Protein AF-A0A2X3UL11-F1 (afdb_monomer_lite)

Foldseek 3Di:
DDPLPLPDAQDPVLLVLVVQLVVLVVVLVVVCVVPLQDLCSLVSVVSNVVSVVVSVLSVQSRPSPVVSNVVVVVVVVVVVVVVVVVLVCVLVVLCVCLVVLVVPDDPDPVSCVSVVVSVLLVVQQVVLVVCLVVDDPVVNCCSNPVSVVVNVVVSVSVSSVVSSVVVCVPVDDDPPFPDEAEAQDDPLVVPDPDPVSSVVSVVVVVVPDPDPDGHYDYHYDPPHDPDD

Radius of gyration: 26.17 Å; chains: 1; bounding box: 49×60×78 Å

Structure (mmCIF, N/CA/C/O backbone):
data_AF-A0A2X3UL11-F1
#
_entry.id   AF-A0A2X3UL11-F1
#
loop_
_atom_site.group_PDB
_atom_site.id
_atom_site.type_symbol
_atom_site.label_atom_id
_atom_site.label_alt_id
_atom_site.label_comp_id
_atom_site.label_asym_id
_atom_site.label_entity_id
_atom_site.label_seq_id
_atom_site.pdbx_PDB_ins_code
_atom_site.Cartn_x
_atom_site.Cartn_y
_atom_site.Cartn_z
_atom_site.occupancy
_atom_site.B_iso_or_equiv
_atom_site.auth_seq_id
_atom_site.auth_comp_id
_atom_site.auth_asym_id
_atom_site.auth_atom_id
_atom_site.pdbx_PDB_model_num
ATOM 1 N N . MET A 1 1 ? 19.497 24.256 -38.049 1.00 40.72 1 MET A N 1
ATOM 2 C CA . MET A 1 1 ? 18.697 24.160 -36.812 1.00 40.72 1 MET A CA 1
ATOM 3 C C . MET A 1 1 ? 18.979 22.780 -36.266 1.00 40.72 1 MET A C 1
ATOM 5 O O . MET A 1 1 ? 18.695 21.825 -36.968 1.00 40.72 1 MET A O 1
ATOM 9 N N . ASN A 1 2 ? 19.694 22.678 -35.143 1.00 42.72 2 ASN A N 1
ATOM 10 C CA . ASN A 1 2 ? 20.021 21.377 -34.565 1.00 42.72 2 ASN A CA 1
ATOM 11 C C . ASN A 1 2 ? 18.713 20.731 -34.120 1.00 42.72 2 ASN A C 1
ATOM 13 O O . ASN A 1 2 ? 18.094 21.223 -33.176 1.00 42.72 2 ASN A O 1
ATOM 17 N N . ASP A 1 3 ? 18.304 19.665 -34.802 1.00 50.47 3 ASP A N 1
ATOM 18 C CA . ASP A 1 3 ? 17.314 18.737 -34.279 1.00 50.47 3 ASP A CA 1
ATOM 19 C C . ASP A 1 3 ? 17.890 18.195 -32.973 1.00 50.47 3 ASP A C 1
ATOM 21 O O . ASP A 1 3 ? 18.783 17.346 -32.969 1.00 50.47 3 ASP A O 1
ATOM 25 N N . ALA A 1 4 ? 17.471 18.779 -31.849 1.00 61.44 4 ALA A N 1
ATOM 26 C CA . ALA A 1 4 ? 17.814 18.259 -30.540 1.00 61.44 4 ALA A CA 1
ATOM 27 C C . ALA A 1 4 ? 17.275 16.829 -30.507 1.00 61.44 4 ALA A C 1
ATOM 29 O O . ALA A 1 4 ? 16.061 16.629 -30.488 1.00 61.44 4 ALA A O 1
ATOM 30 N N . ALA A 1 5 ? 18.183 15.855 -30.601 1.00 62.88 5 ALA A N 1
ATOM 31 C CA . ALA A 1 5 ? 17.841 14.446 -30.636 1.00 62.88 5 ALA A CA 1
ATOM 32 C C . ALA A 1 5 ? 16.935 14.144 -29.441 1.00 62.88 5 ALA A C 1
ATOM 34 O O . ALA A 1 5 ? 17.344 14.262 -28.284 1.00 62.88 5 ALA A O 1
ATOM 35 N N . VAL A 1 6 ? 15.678 13.828 -29.744 1.00 64.19 6 VAL A N 1
ATOM 36 C CA . VAL A 1 6 ? 14.670 13.515 -28.741 1.00 64.19 6 VAL A CA 1
ATOM 37 C C . VAL A 1 6 ? 15.123 12.242 -28.038 1.00 64.19 6 VAL A C 1
ATOM 39 O O . VAL A 1 6 ? 15.191 11.182 -28.656 1.00 64.19 6 VAL A O 1
ATOM 42 N N . TRP A 1 7 ? 15.476 12.358 -26.757 1.00 68.94 7 TRP A N 1
ATOM 43 C CA . TRP A 1 7 ? 16.082 11.262 -25.992 1.00 68.94 7 TRP A CA 1
ATOM 44 C C . TRP A 1 7 ? 15.108 10.091 -25.826 1.00 68.94 7 TRP A C 1
ATOM 46 O O . TRP A 1 7 ? 15.496 8.929 -25.911 1.00 68.94 7 TRP A O 1
ATOM 56 N N . VAL A 1 8 ? 13.824 10.409 -25.631 1.00 77.12 8 VAL A N 1
ATOM 57 C CA . VAL A 1 8 ? 12.728 9.440 -25.575 1.00 77.12 8 VAL A CA 1
ATOM 58 C C . VAL A 1 8 ? 11.525 10.020 -26.324 1.00 77.12 8 VAL A C 1
ATOM 60 O O . VAL A 1 8 ? 10.858 10.919 -25.806 1.00 77.12 8 VAL A O 1
ATOM 63 N N . PRO A 1 9 ? 11.222 9.549 -27.547 1.00 79.69 9 PRO A N 1
ATOM 64 C CA . PRO A 1 9 ? 10.052 10.014 -28.276 1.00 79.69 9 PRO A CA 1
ATOM 65 C C . PRO A 1 9 ? 8.792 9.415 -27.647 1.00 79.69 9 PRO A C 1
ATOM 67 O O . PRO A 1 9 ? 8.509 8.229 -27.801 1.00 79.69 9 PRO A O 1
ATOM 70 N N . VAL A 1 10 ? 8.029 10.240 -26.928 1.00 82.88 10 VAL A N 1
ATOM 71 C CA . VAL A 1 10 ? 6.738 9.850 -26.345 1.00 82.88 10 VAL A CA 1
ATOM 72 C C . VAL A 1 10 ? 5.614 10.252 -27.305 1.00 82.88 10 VAL A C 1
ATOM 74 O O . VAL A 1 10 ? 5.413 11.447 -27.536 1.00 82.88 10 VAL A O 1
ATOM 77 N N . PRO A 1 11 ? 4.848 9.299 -27.869 1.00 87.44 11 PRO A N 1
ATOM 78 C CA . PRO A 1 11 ? 3.733 9.633 -28.747 1.00 87.44 11 PRO A CA 1
ATOM 79 C C . PRO A 1 11 ? 2.643 10.422 -28.014 1.00 87.44 11 PRO A C 1
ATOM 81 O O . PRO A 1 11 ? 2.285 10.098 -26.880 1.00 87.44 11 PRO A O 1
ATOM 84 N N . ALA A 1 12 ? 2.031 11.394 -28.699 1.00 84.06 12 ALA A N 1
ATOM 85 C CA . ALA A 1 12 ? 0.964 12.234 -28.142 1.00 84.06 12 ALA A CA 1
ATOM 86 C C . ALA A 1 12 ? -0.220 11.420 -27.567 1.00 84.06 12 ALA A C 1
ATOM 88 O O . ALA A 1 12 ? -0.880 11.845 -26.620 1.00 84.06 12 ALA A O 1
ATOM 89 N N . MET A 1 13 ? -0.454 10.215 -28.100 1.00 87.75 13 MET A N 1
ATOM 90 C CA . MET A 1 13 ? -1.493 9.292 -27.635 1.00 87.75 13 MET A CA 1
ATOM 91 C C . MET A 1 13 ? -1.323 8.880 -26.163 1.00 87.75 13 MET A C 1
ATOM 93 O O . MET A 1 13 ? -2.317 8.670 -25.473 1.00 87.75 13 MET A O 1
ATOM 97 N N . PHE A 1 14 ? -0.091 8.813 -25.648 1.00 87.56 14 PHE A N 1
ATOM 98 C CA . PHE A 1 14 ? 0.165 8.395 -24.267 1.00 87.56 14 PHE A CA 1
ATOM 99 C C . PHE A 1 14 ? -0.322 9.416 -23.237 1.00 87.56 14 PHE A C 1
ATOM 101 O O . PHE A 1 14 ? -0.716 9.025 -22.142 1.00 87.56 14 PHE A O 1
ATOM 108 N N . TYR A 1 15 ? -0.375 10.708 -23.577 1.00 89.81 15 TYR A N 1
ATOM 109 C CA . TYR A 1 15 ? -0.839 11.744 -22.649 1.00 89.81 15 TYR A CA 1
ATOM 110 C C . TYR A 1 15 ? -2.336 11.628 -22.325 1.00 89.81 15 TYR A C 1
ATOM 112 O O . TYR A 1 15 ? -2.756 12.047 -21.249 1.00 89.81 15 TYR A O 1
ATOM 120 N N . TRP A 1 16 ? -3.137 10.971 -23.171 1.00 92.19 16 TRP A N 1
ATOM 121 C CA . TRP A 1 16 ? -4.525 10.625 -22.832 1.00 92.19 16 TRP A CA 1
ATOM 122 C C . TRP A 1 16 ? -4.622 9.684 -21.624 1.00 92.19 16 TRP A C 1
ATOM 124 O O . TRP A 1 16 ? -5.652 9.645 -20.950 1.00 92.19 16 TRP A O 1
ATOM 134 N N . GLY A 1 17 ? -3.531 8.993 -21.280 1.00 92.94 17 GLY A N 1
ATOM 135 C CA . GLY A 1 17 ? -3.418 8.184 -20.071 1.00 92.94 17 GLY A CA 1
ATOM 136 C C . GLY A 1 17 ? -3.640 8.966 -18.771 1.00 92.94 17 GLY A C 1
ATOM 137 O O . GLY A 1 17 ? -3.995 8.350 -17.771 1.00 92.94 17 GLY A O 1
ATOM 138 N N . TRP A 1 18 ? -3.548 10.305 -18.773 1.00 94.88 18 TRP A N 1
ATOM 139 C CA . TRP A 1 18 ? -3.882 11.154 -17.617 1.00 94.88 18 TRP A CA 1
ATOM 140 C C . TRP A 1 18 ? -5.337 11.010 -17.150 1.00 94.88 18 TRP A C 1
ATOM 142 O O . TRP A 1 18 ? -5.634 11.280 -15.986 1.00 94.88 18 TRP A O 1
ATOM 152 N N . LEU A 1 19 ? -6.238 10.519 -18.005 1.00 95.50 19 LEU A N 1
ATOM 153 C CA . LEU A 1 19 ? -7.608 10.196 -17.608 1.00 95.50 19 LEU A CA 1
ATOM 154 C C . LEU A 1 19 ? -7.657 9.114 -16.518 1.00 95.50 19 LEU A C 1
ATOM 156 O O . LEU A 1 19 ? -8.516 9.174 -15.642 1.00 95.50 19 LEU A O 1
ATOM 160 N N . VAL A 1 20 ? -6.718 8.165 -16.516 1.00 95.50 20 VAL A N 1
ATOM 161 C CA . VAL A 1 20 ? -6.674 7.059 -15.546 1.00 95.50 20 VAL A CA 1
ATOM 162 C C . VAL A 1 20 ? -6.473 7.558 -14.104 1.00 95.50 20 VAL A C 1
ATOM 164 O O . VAL A 1 20 ? -7.347 7.290 -13.271 1.00 95.50 20 VAL A O 1
ATOM 167 N N . PRO A 1 21 ? -5.405 8.315 -13.766 1.00 96.88 21 PRO A N 1
ATOM 168 C CA . PRO A 1 21 ? -5.257 8.864 -12.422 1.00 96.88 21 PRO A CA 1
ATOM 169 C C . PRO A 1 21 ? -6.363 9.861 -12.070 1.00 96.88 21 PRO A C 1
ATOM 171 O O . PRO A 1 21 ? -6.771 9.914 -10.914 1.00 96.88 21 PRO A O 1
ATOM 174 N N . LEU A 1 22 ? -6.918 10.611 -13.028 1.00 96.19 22 LEU A N 1
ATOM 175 C CA . LEU A 1 22 ? -8.056 11.495 -12.748 1.00 96.19 22 LEU A CA 1
ATOM 176 C C . LEU A 1 22 ? -9.293 10.707 -12.284 1.00 96.19 22 LEU A C 1
ATOM 178 O O . LEU A 1 22 ? -9.920 11.063 -11.282 1.00 96.19 22 LEU A O 1
ATOM 182 N N . ILE A 1 23 ? -9.621 9.599 -12.950 1.00 96.50 23 ILE A N 1
ATOM 183 C CA . ILE A 1 23 ? -10.741 8.729 -12.563 1.00 96.50 23 ILE A CA 1
ATOM 184 C C . ILE A 1 23 ? -10.490 8.111 -11.183 1.00 96.50 23 ILE A C 1
ATOM 186 O O . ILE A 1 23 ? -11.338 8.200 -10.296 1.00 96.50 23 ILE A O 1
ATOM 190 N N . PHE A 1 24 ? -9.318 7.520 -10.948 1.00 96.62 24 PHE A N 1
ATOM 191 C CA . PHE A 1 24 ? -9.032 6.914 -9.646 1.00 96.62 24 PHE A CA 1
ATOM 192 C C . PHE A 1 24 ? -8.958 7.943 -8.516 1.00 96.62 24 PHE A C 1
ATOM 194 O O . PHE A 1 24 ? -9.475 7.684 -7.428 1.00 96.62 24 PHE A O 1
ATOM 201 N N . GLY A 1 25 ? -8.395 9.124 -8.774 1.00 95.75 25 GLY A N 1
ATOM 202 C CA . GLY A 1 25 ? -8.306 10.218 -7.810 1.00 95.75 25 GLY A CA 1
ATOM 203 C C . GLY A 1 25 ? -9.677 10.763 -7.414 1.00 95.75 25 GLY A C 1
ATOM 204 O O . GLY A 1 25 ? -9.935 10.976 -6.229 1.00 95.75 25 GLY A O 1
ATOM 205 N N . THR A 1 26 ? -10.595 10.916 -8.373 1.00 95.94 26 THR A N 1
ATOM 206 C CA . THR A 1 26 ? -11.973 11.359 -8.092 1.00 95.94 26 THR A CA 1
ATOM 207 C C . THR A 1 26 ? -12.753 10.329 -7.275 1.00 95.94 26 THR A C 1
ATOM 209 O O . THR A 1 26 ? -13.384 10.694 -6.278 1.00 95.94 26 THR A O 1
ATOM 212 N N . ILE A 1 27 ? -12.658 9.039 -7.618 1.00 94.94 27 ILE A N 1
ATOM 213 C CA . ILE A 1 27 ? -13.290 7.955 -6.849 1.00 94.94 27 ILE A CA 1
ATOM 214 C C . ILE A 1 27 ? -12.713 7.892 -5.433 1.00 94.94 27 ILE A C 1
ATOM 216 O O . ILE A 1 27 ? -13.471 7.818 -4.460 1.00 94.94 27 ILE A O 1
ATOM 220 N N . PHE A 1 28 ? -11.384 7.941 -5.305 1.00 94.38 28 PHE A N 1
ATOM 221 C CA . PHE A 1 28 ? -10.705 7.956 -4.014 1.00 94.38 28 PHE A CA 1
ATOM 222 C C . PHE A 1 28 ? -11.173 9.136 -3.160 1.00 94.38 28 PHE A C 1
ATOM 224 O O . PHE A 1 28 ? -11.621 8.919 -2.035 1.00 94.38 28 PHE A O 1
ATOM 231 N N . GLY A 1 29 ? -11.144 10.358 -3.701 1.00 93.06 29 GLY A N 1
ATOM 232 C CA . GLY A 1 29 ? -11.557 11.568 -2.993 1.00 93.06 29 GLY A CA 1
ATOM 233 C C . GLY A 1 29 ? -12.998 11.476 -2.498 1.00 93.06 29 GLY A C 1
ATOM 234 O O . GLY A 1 29 ? -13.259 11.635 -1.305 1.00 93.06 29 GLY A O 1
ATOM 235 N N . TRP A 1 30 ? -13.937 11.124 -3.378 1.00 94.56 30 TRP A N 1
ATOM 236 C CA . TRP A 1 30 ? -15.348 10.970 -3.014 1.00 94.56 30 TRP A CA 1
ATOM 237 C C . TRP A 1 30 ? -15.562 9.925 -1.911 1.00 94.56 30 TRP A C 1
ATOM 239 O O . TRP A 1 30 ? -16.282 10.164 -0.935 1.00 94.56 30 TRP A O 1
ATOM 249 N N . ARG A 1 31 ? -14.906 8.768 -2.032 1.00 92.19 31 ARG A N 1
ATOM 250 C CA . ARG A 1 31 ? -15.029 7.667 -1.074 1.00 92.19 31 ARG A CA 1
ATOM 251 C C . ARG A 1 31 ? -14.393 8.016 0.275 1.00 92.19 31 ARG A C 1
ATOM 253 O O . ARG A 1 31 ? -14.988 7.734 1.318 1.00 92.19 31 ARG A O 1
ATOM 260 N N . TYR A 1 32 ? -13.232 8.666 0.255 1.00 90.12 32 TYR A N 1
ATOM 261 C CA . TYR A 1 32 ? -12.506 9.101 1.444 1.00 90.12 32 TYR A CA 1
ATOM 262 C C . TYR A 1 32 ? -13.269 10.182 2.218 1.00 90.12 32 TYR A C 1
ATOM 264 O O . TYR A 1 32 ? -13.363 10.108 3.443 1.00 90.12 32 TYR A O 1
ATOM 272 N N . HIS A 1 33 ? -13.900 11.133 1.521 1.00 87.75 33 HIS A N 1
ATOM 273 C CA . HIS A 1 33 ? -14.733 12.156 2.156 1.00 87.75 33 HIS A CA 1
ATOM 274 C C . HIS A 1 33 ? -15.963 11.579 2.865 1.00 87.75 33 HIS A C 1
ATOM 276 O O . HIS A 1 33 ? -16.334 12.079 3.926 1.00 87.75 33 HIS A O 1
ATOM 282 N N . ARG A 1 34 ? -16.585 10.527 2.316 1.00 86.88 34 ARG A N 1
ATOM 283 C CA . ARG A 1 34 ? -17.749 9.878 2.943 1.00 86.88 34 ARG A CA 1
ATOM 284 C C . ARG A 1 34 ? -17.384 9.049 4.165 1.00 86.88 34 ARG A C 1
ATOM 286 O O . ARG A 1 34 ? -18.098 9.087 5.161 1.00 86.88 34 ARG A O 1
ATOM 293 N N . ASN A 1 35 ? -16.312 8.266 4.086 1.00 83.38 35 ASN A N 1
ATOM 294 C CA . ASN A 1 35 ? -15.874 7.428 5.195 1.00 83.38 35 ASN A CA 1
ATOM 295 C C . ASN A 1 35 ? -14.351 7.286 5.188 1.00 83.38 35 ASN A C 1
ATOM 297 O O . ASN A 1 35 ? -13.804 6.486 4.429 1.00 83.38 35 ASN A O 1
ATOM 301 N N . LYS A 1 36 ? -13.688 8.024 6.082 1.00 80.88 36 LYS A N 1
ATOM 302 C CA . LYS A 1 36 ? -12.224 8.071 6.205 1.00 80.88 36 LYS A CA 1
ATOM 303 C C . LYS A 1 36 ? -11.605 6.777 6.742 1.00 80.88 36 LYS A C 1
ATOM 305 O O . LYS A 1 36 ? -10.449 6.508 6.454 1.00 80.88 36 LYS A O 1
ATOM 310 N N . VAL A 1 37 ? -12.365 5.974 7.492 1.00 77.56 37 VAL A N 1
ATOM 311 C CA . VAL A 1 37 ? -11.859 4.811 8.255 1.00 77.56 37 VAL A CA 1
ATOM 312 C C . VAL A 1 37 ? -11.863 3.524 7.419 1.00 77.56 37 VAL A C 1
ATOM 314 O O . VAL A 1 37 ? -11.349 2.483 7.821 1.00 77.56 37 VAL A O 1
ATOM 317 N N . ARG A 1 38 ? -12.460 3.551 6.223 1.00 84.31 38 ARG A N 1
ATOM 318 C CA . ARG A 1 38 ? -12.634 2.344 5.415 1.00 84.31 38 ARG A CA 1
ATOM 319 C C . ARG A 1 38 ? -11.304 1.879 4.813 1.00 84.31 38 ARG A C 1
ATOM 321 O O . ARG A 1 38 ? -10.810 2.501 3.880 1.00 84.31 38 ARG A O 1
ATOM 328 N N . LEU A 1 39 ? -10.823 0.703 5.230 1.00 83.56 39 LEU A N 1
ATOM 329 C CA . LEU A 1 39 ? -9.576 0.088 4.734 1.00 83.56 39 LEU A CA 1
ATOM 330 C C . LEU A 1 39 ? -9.487 -0.005 3.206 1.00 83.56 39 LEU A C 1
ATOM 332 O O . LEU A 1 39 ? -8.422 0.188 2.631 1.00 83.56 39 LEU A O 1
ATOM 336 N N . GLY A 1 40 ? -10.607 -0.257 2.523 1.00 86.88 40 GLY A N 1
ATOM 337 C CA . GLY A 1 40 ? -10.613 -0.337 1.061 1.00 86.88 40 GLY A CA 1
ATOM 338 C C . GLY A 1 40 ? -10.376 1.000 0.343 1.00 86.88 40 GLY A C 1
ATOM 339 O O . GLY A 1 40 ? -10.280 0.999 -0.878 1.00 86.88 40 GLY A O 1
ATOM 340 N N . ASN A 1 41 ? -10.314 2.133 1.050 1.00 89.88 41 ASN A N 1
ATOM 341 C CA . ASN A 1 41 ? -9.869 3.403 0.470 1.00 89.88 41 ASN A CA 1
ATOM 342 C C . ASN A 1 41 ? -8.379 3.361 0.103 1.00 89.88 41 ASN A C 1
ATOM 344 O O . ASN A 1 41 ? -7.987 4.060 -0.826 1.00 89.88 41 ASN A O 1
ATOM 348 N N . GLY A 1 42 ? -7.574 2.543 0.795 1.00 90.44 42 GLY A N 1
ATOM 349 C CA . GLY A 1 42 ? -6.148 2.394 0.503 1.00 90.44 42 GLY A CA 1
ATOM 350 C C . GLY A 1 42 ? -5.919 1.877 -0.916 1.00 90.44 42 GLY A C 1
ATOM 351 O O . GLY A 1 42 ? -5.128 2.451 -1.644 1.00 90.44 42 GLY A O 1
ATOM 352 N N . ILE A 1 43 ? -6.728 0.914 -1.368 1.00 92.50 43 ILE A N 1
ATOM 353 C CA . ILE A 1 43 ? -6.666 0.375 -2.735 1.00 92.50 43 ILE A CA 1
ATOM 354 C C . ILE A 1 43 ? -6.903 1.477 -3.776 1.00 92.50 43 ILE A C 1
ATOM 356 O O . ILE A 1 43 ? -6.140 1.601 -4.729 1.00 92.50 43 ILE A O 1
ATOM 360 N N . TRP A 1 44 ? -7.940 2.300 -3.592 1.00 93.50 44 TRP A N 1
ATOM 361 C CA . TRP A 1 44 ? -8.235 3.398 -4.522 1.00 93.50 44 TRP A CA 1
ATOM 362 C C . TRP A 1 44 ? -7.148 4.467 -4.510 1.00 93.50 44 TRP A C 1
ATOM 364 O O . TRP A 1 44 ? -6.806 4.990 -5.568 1.00 93.50 44 TRP A O 1
ATOM 374 N N . PHE A 1 45 ? -6.576 4.752 -3.339 1.00 94.25 45 PHE A N 1
ATOM 375 C CA . PHE A 1 45 ? -5.418 5.627 -3.239 1.00 94.25 45 PHE A CA 1
ATOM 376 C C . PHE A 1 45 ? -4.213 5.053 -3.981 1.00 94.25 45 PHE A C 1
ATOM 378 O O . PHE A 1 45 ? -3.606 5.770 -4.762 1.00 94.25 45 PHE A O 1
ATOM 385 N N . SER A 1 46 ? -3.879 3.778 -3.786 1.00 92.44 46 SER A N 1
ATOM 386 C CA . SER A 1 46 ? -2.747 3.137 -4.459 1.00 92.44 46 SER A CA 1
ATOM 387 C C . SER A 1 46 ? -2.942 3.106 -5.974 1.00 92.44 46 SER A C 1
ATOM 389 O O . SER A 1 46 ? -2.013 3.431 -6.706 1.00 92.44 46 SER A O 1
ATOM 391 N N . LEU A 1 47 ? -4.151 2.804 -6.462 1.00 94.50 47 LEU A N 1
ATOM 392 C CA . LEU A 1 47 ? -4.477 2.873 -7.892 1.00 94.50 47 LEU A CA 1
ATOM 393 C C . LEU A 1 47 ? -4.283 4.286 -8.450 1.00 94.50 47 LEU A C 1
ATOM 395 O O . LEU A 1 47 ? -3.649 4.454 -9.491 1.00 94.50 47 LEU A O 1
ATOM 399 N N . PHE A 1 48 ? -4.779 5.305 -7.745 1.00 96.44 48 PHE A N 1
ATOM 400 C CA . PHE A 1 48 ? -4.548 6.706 -8.091 1.00 96.44 48 PHE A CA 1
ATOM 401 C C . PHE A 1 48 ? -3.054 7.051 -8.091 1.00 96.44 48 PHE A C 1
ATOM 403 O O . PHE A 1 48 ? -2.542 7.564 -9.078 1.00 96.44 48 PHE A O 1
ATOM 410 N N . PHE A 1 49 ? -2.349 6.741 -7.009 1.00 94.12 49 PHE A N 1
ATOM 411 C CA . PHE A 1 49 ? -0.962 7.124 -6.792 1.00 94.12 49 PHE A CA 1
ATOM 412 C C . PHE A 1 49 ? -0.021 6.474 -7.809 1.00 94.12 49 PHE A C 1
ATOM 414 O O . PHE A 1 49 ? 0.788 7.166 -8.420 1.00 94.12 49 PHE A O 1
ATOM 421 N N . TYR A 1 50 ? -0.154 5.169 -8.056 1.00 92.56 50 TYR A N 1
ATOM 422 C CA . TYR A 1 50 ? 0.694 4.471 -9.022 1.00 92.56 50 TYR A CA 1
ATOM 423 C C . TYR A 1 50 ? 0.404 4.894 -10.460 1.00 92.56 50 TYR A C 1
ATOM 425 O O . TYR A 1 50 ? 1.344 5.167 -11.201 1.00 92.56 50 TYR A O 1
ATOM 433 N N . SER A 1 51 ? -0.869 5.035 -10.847 1.00 94.56 51 SER A N 1
ATOM 434 C CA . SER A 1 51 ? -1.203 5.550 -12.184 1.00 94.56 51 SER A CA 1
ATOM 435 C C . SER A 1 51 ? -0.738 6.997 -12.381 1.00 94.56 51 SER A C 1
ATOM 437 O O . SER A 1 51 ? -0.260 7.345 -13.460 1.00 94.56 51 SER A O 1
ATOM 439 N N . PHE A 1 52 ? -0.799 7.824 -11.334 1.00 95.88 52 PHE A N 1
ATOM 440 C CA . PHE A 1 52 ? -0.271 9.186 -11.341 1.00 95.88 52 PHE A CA 1
ATOM 441 C C . PHE A 1 52 ? 1.250 9.197 -11.520 1.00 95.88 52 PHE A C 1
ATOM 443 O O . PHE A 1 52 ? 1.745 9.908 -12.388 1.00 95.88 52 PHE A O 1
ATOM 450 N N . LEU A 1 53 ? 1.990 8.380 -10.761 1.00 93.19 53 LEU A N 1
ATOM 451 C CA . LEU A 1 53 ? 3.446 8.266 -10.890 1.00 93.19 53 LEU A CA 1
ATOM 452 C C . LEU A 1 53 ? 3.870 7.778 -12.279 1.00 93.19 53 LEU A C 1
ATOM 454 O O . LEU A 1 53 ? 4.815 8.321 -12.846 1.00 93.19 53 LEU A O 1
ATOM 458 N N . THR A 1 54 ? 3.169 6.794 -12.848 1.00 92.25 54 THR A N 1
ATOM 459 C CA . THR A 1 54 ? 3.440 6.313 -14.210 1.00 92.25 54 THR A CA 1
ATOM 460 C C . THR A 1 54 ? 3.233 7.420 -15.238 1.00 92.25 54 THR A C 1
ATOM 462 O O . THR A 1 54 ? 4.103 7.645 -16.078 1.00 92.25 54 THR A O 1
ATOM 465 N N . MET A 1 55 ? 2.119 8.152 -15.160 1.00 94.06 55 MET A N 1
ATOM 466 C CA . MET A 1 55 ? 1.861 9.260 -16.081 1.00 94.06 55 MET A CA 1
ATOM 467 C C . MET A 1 55 ? 2.867 10.396 -15.911 1.00 94.06 55 MET A C 1
ATOM 469 O O . MET A 1 55 ? 3.378 10.914 -16.902 1.00 94.06 55 MET A O 1
ATOM 473 N N . LEU A 1 56 ? 3.224 10.729 -14.672 1.00 92.62 56 LEU A N 1
ATOM 474 C CA . LEU A 1 56 ? 4.259 11.706 -14.362 1.00 92.62 56 LEU A CA 1
ATOM 475 C C . LEU A 1 56 ? 5.606 11.290 -14.976 1.00 92.62 56 LEU A C 1
ATOM 477 O O . LEU A 1 56 ? 6.242 12.102 -15.647 1.00 92.62 56 LEU A O 1
ATOM 481 N N . ALA A 1 57 ? 6.004 10.022 -14.850 1.00 90.62 57 ALA A N 1
ATOM 482 C CA . ALA A 1 57 ? 7.224 9.503 -15.467 1.00 90.62 57 ALA A CA 1
ATOM 483 C C . ALA A 1 57 ? 7.208 9.650 -16.998 1.00 90.62 57 ALA A C 1
ATOM 485 O O . ALA A 1 57 ? 8.168 10.161 -17.571 1.00 90.62 57 ALA A O 1
ATOM 486 N N . ILE A 1 58 ? 6.098 9.295 -17.654 1.00 90.50 58 ILE A N 1
ATOM 487 C CA . ILE A 1 58 ? 5.925 9.467 -19.106 1.00 90.50 58 ILE A CA 1
ATOM 488 C C . ILE A 1 58 ? 6.077 10.944 -19.500 1.00 90.50 58 ILE A C 1
ATOM 490 O O . ILE A 1 58 ? 6.780 11.258 -20.460 1.00 90.50 58 ILE A O 1
ATOM 494 N N . THR A 1 59 ? 5.475 11.868 -18.743 1.00 90.88 59 THR A N 1
ATOM 495 C CA . THR A 1 59 ? 5.598 13.306 -19.031 1.00 90.88 59 THR A CA 1
ATOM 496 C C . THR A 1 59 ? 7.014 13.844 -18.843 1.00 90.88 59 THR A C 1
ATOM 498 O O . THR A 1 59 ? 7.455 14.664 -19.646 1.00 90.88 59 THR A O 1
ATOM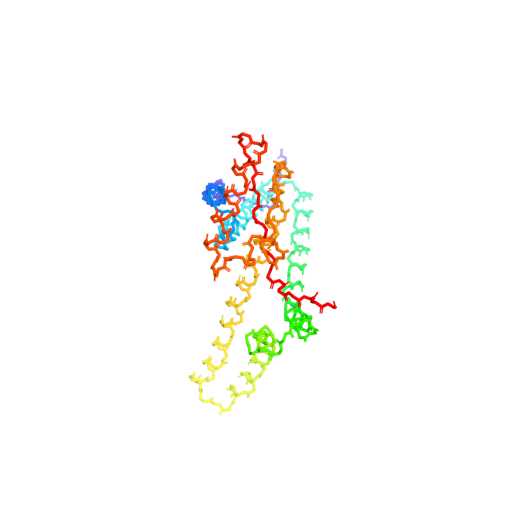 501 N N . ILE A 1 60 ? 7.748 13.364 -17.834 1.00 90.25 60 ILE A N 1
ATOM 502 C CA . ILE A 1 60 ? 9.141 13.760 -17.598 1.00 90.25 60 ILE A CA 1
ATOM 503 C C . ILE A 1 60 ? 10.038 13.250 -18.726 1.00 90.25 60 ILE A C 1
ATOM 505 O O . ILE A 1 60 ? 10.834 14.021 -19.259 1.00 90.25 60 ILE A O 1
ATOM 509 N N . LEU A 1 61 ? 9.882 11.988 -19.134 1.00 87.50 61 LEU A N 1
ATOM 510 C CA . LEU A 1 61 ? 10.651 11.407 -20.237 1.00 87.50 61 LEU A CA 1
ATOM 511 C C . LEU A 1 61 ? 10.390 12.140 -21.560 1.00 87.50 61 LEU A C 1
ATOM 513 O O . LEU A 1 61 ? 11.330 12.416 -22.299 1.00 87.50 61 LEU A O 1
ATOM 517 N N . GLY A 1 62 ? 9.141 12.538 -21.820 1.00 85.12 62 GLY A N 1
ATOM 518 C CA . GLY A 1 62 ? 8.770 13.317 -23.006 1.00 85.12 62 GLY A CA 1
ATOM 519 C C . GLY A 1 62 ? 9.167 14.801 -22.966 1.00 85.12 62 GLY A C 1
ATOM 520 O O . GLY A 1 62 ? 9.074 15.476 -23.988 1.00 85.12 62 GLY A O 1
ATOM 521 N N . SER A 1 63 ? 9.618 15.334 -21.821 1.00 84.88 63 SER A N 1
ATOM 522 C CA . SER A 1 63 ? 9.976 16.759 -21.677 1.00 84.88 63 SER A CA 1
ATOM 523 C C . SER A 1 63 ? 11.251 17.163 -22.428 1.00 84.88 63 SER A C 1
ATOM 525 O O . SER A 1 63 ? 11.482 18.351 -22.635 1.00 84.88 63 SER A O 1
ATOM 527 N N . ASN A 1 64 ? 12.089 16.195 -22.823 1.00 80.69 64 ASN A N 1
ATOM 528 C CA . ASN A 1 64 ? 13.408 16.406 -23.439 1.00 80.69 64 ASN A CA 1
ATOM 529 C C . ASN A 1 64 ? 14.402 17.241 -22.599 1.00 80.69 64 ASN A C 1
ATOM 531 O O . ASN A 1 64 ? 15.464 17.641 -23.083 1.00 80.69 64 ASN A O 1
ATOM 535 N N . ILE A 1 65 ? 14.110 17.460 -21.312 1.00 87.19 65 ILE A N 1
ATOM 536 C CA . ILE A 1 65 ? 15.018 18.119 -20.370 1.00 87.19 65 ILE A CA 1
ATOM 537 C C . ILE A 1 65 ? 15.912 17.052 -19.730 1.00 87.19 65 ILE A C 1
ATOM 539 O O . ILE A 1 65 ? 15.527 16.379 -18.774 1.00 87.19 65 ILE A O 1
ATOM 543 N N . HIS A 1 66 ? 17.132 16.916 -20.249 1.00 84.56 66 HIS A N 1
ATOM 544 C CA . HIS A 1 66 ? 18.082 15.861 -19.871 1.00 84.56 66 HIS A CA 1
ATOM 545 C C . HIS A 1 66 ? 18.346 15.787 -18.357 1.00 84.56 66 HIS A C 1
ATOM 547 O O . HIS A 1 66 ? 18.260 14.716 -17.759 1.00 84.56 66 HIS A O 1
ATOM 553 N N . TRP A 1 67 ? 18.609 16.930 -17.716 1.00 88.69 67 TRP A N 1
ATOM 554 C CA . TRP A 1 67 ? 18.865 16.985 -16.272 1.00 88.69 67 TRP A CA 1
ATOM 555 C C . TRP A 1 67 ? 17.667 16.528 -15.435 1.00 88.69 67 TRP A C 1
ATOM 557 O O . TRP A 1 67 ? 17.850 15.825 -14.443 1.00 88.69 67 TRP A O 1
ATOM 567 N N . LEU A 1 68 ? 16.445 16.880 -15.849 1.00 89.12 68 LEU A N 1
ATOM 568 C CA . LEU A 1 68 ? 15.223 16.483 -15.150 1.00 89.12 68 LEU A CA 1
ATOM 569 C C . LEU A 1 68 ? 15.036 14.963 -15.203 1.00 89.12 68 LEU A C 1
ATOM 571 O O . LEU A 1 68 ? 14.768 14.348 -14.177 1.00 89.12 68 LEU A O 1
ATOM 575 N N . ILE A 1 69 ? 15.245 14.352 -16.374 1.00 89.31 69 ILE A N 1
ATOM 576 C CA . ILE A 1 69 ? 15.137 12.899 -16.560 1.00 89.31 69 ILE A CA 1
ATOM 577 C C . ILE A 1 69 ? 16.132 12.158 -15.662 1.00 89.31 69 ILE A C 1
ATOM 579 O O . ILE A 1 69 ? 15.745 11.217 -14.970 1.00 89.31 69 ILE A O 1
ATOM 583 N N . ILE A 1 70 ? 17.395 12.594 -15.636 1.00 90.06 70 ILE A N 1
ATOM 584 C CA . ILE A 1 70 ? 18.445 11.941 -14.843 1.00 90.06 70 ILE A CA 1
ATOM 585 C C . ILE A 1 70 ? 18.146 12.060 -13.345 1.00 90.06 70 ILE A C 1
ATOM 587 O O . ILE A 1 70 ? 18.176 11.057 -12.633 1.00 90.06 70 ILE A O 1
ATOM 591 N N . ILE A 1 71 ? 17.818 13.263 -12.861 1.00 93.12 71 ILE A N 1
ATOM 592 C CA . ILE A 1 71 ? 17.551 13.504 -11.436 1.00 93.12 71 ILE A CA 1
ATOM 593 C C . ILE A 1 71 ? 16.298 12.748 -10.985 1.00 93.12 71 ILE A C 1
ATOM 595 O O . ILE A 1 71 ? 16.336 12.031 -9.985 1.00 93.12 71 ILE A O 1
ATOM 599 N N . SER A 1 72 ? 15.191 12.867 -11.722 1.00 91.50 72 SER A N 1
ATOM 600 C CA . SER A 1 72 ? 13.947 12.172 -11.387 1.00 91.50 72 SER A CA 1
ATOM 601 C C . SER A 1 72 ? 14.089 10.656 -11.504 1.00 91.50 72 SER A C 1
ATOM 603 O O . SER A 1 72 ? 13.570 9.940 -10.651 1.00 91.50 72 SER A O 1
ATOM 605 N N . GLY A 1 73 ? 14.827 10.157 -12.499 1.00 89.75 73 GLY A N 1
ATOM 606 C CA . GLY A 1 73 ? 15.130 8.735 -12.651 1.00 89.75 73 GLY A CA 1
ATOM 607 C C . GLY A 1 73 ? 15.957 8.187 -11.487 1.00 89.75 73 GLY A C 1
ATOM 608 O O . GLY A 1 73 ? 15.597 7.164 -10.909 1.00 89.75 73 GLY A O 1
ATOM 609 N N . ALA A 1 74 ? 17.012 8.896 -11.079 1.00 92.81 74 ALA A N 1
ATOM 610 C CA . ALA A 1 74 ? 17.830 8.516 -9.929 1.00 92.81 74 ALA A CA 1
ATOM 611 C C . ALA A 1 74 ? 17.017 8.504 -8.623 1.00 92.81 74 ALA A C 1
ATOM 613 O O . ALA A 1 74 ? 17.080 7.533 -7.867 1.00 92.81 74 ALA A O 1
ATOM 614 N N . LEU A 1 75 ? 16.202 9.539 -8.382 1.00 93.62 75 LEU A N 1
ATOM 615 C CA . LEU A 1 75 ? 15.300 9.594 -7.227 1.00 93.62 75 LEU A CA 1
ATOM 616 C C . LEU A 1 75 ? 14.276 8.455 -7.242 1.00 93.62 75 LEU A C 1
ATOM 618 O O . LEU A 1 75 ? 13.991 7.877 -6.197 1.00 93.62 75 LEU A O 1
ATOM 622 N N . PHE A 1 76 ? 13.741 8.106 -8.412 1.00 90.94 76 PHE A N 1
ATOM 623 C CA . PHE A 1 76 ? 12.787 7.012 -8.557 1.00 90.94 76 PHE A CA 1
ATOM 624 C C . PHE A 1 76 ? 13.418 5.651 -8.243 1.00 90.94 76 PHE A C 1
ATOM 626 O O . PHE A 1 76 ? 12.837 4.867 -7.494 1.00 90.94 76 PHE A O 1
ATOM 633 N N . VAL A 1 77 ? 14.627 5.384 -8.745 1.00 91.94 77 VAL A N 1
ATOM 634 C CA . VAL A 1 77 ? 15.376 4.159 -8.421 1.00 91.94 77 VAL A CA 1
ATOM 635 C C . VAL A 1 77 ? 15.682 4.091 -6.926 1.00 91.94 77 VAL A C 1
ATOM 637 O O . VAL A 1 77 ? 15.439 3.059 -6.303 1.00 91.94 77 VAL A O 1
ATOM 640 N N . LEU A 1 78 ? 16.148 5.191 -6.328 1.00 94.44 78 LEU A N 1
ATOM 641 C CA . LEU A 1 78 ? 16.397 5.270 -4.887 1.00 94.44 78 LEU A CA 1
ATOM 642 C C . LEU A 1 78 ? 15.124 4.976 -4.079 1.00 94.44 78 LEU A C 1
ATOM 644 O O . LEU A 1 78 ? 15.166 4.229 -3.103 1.00 94.44 78 LEU A O 1
ATOM 648 N N . LEU A 1 79 ? 13.986 5.523 -4.507 1.00 90.44 79 LEU A N 1
ATOM 649 C CA . LEU A 1 79 ? 12.687 5.294 -3.882 1.00 90.44 79 LEU A CA 1
ATOM 650 C C . LEU A 1 79 ? 12.250 3.826 -3.997 1.00 90.44 79 LEU A C 1
ATOM 652 O O . LEU A 1 79 ? 11.792 3.261 -3.007 1.00 90.44 79 LEU A O 1
ATOM 656 N N . ILE A 1 80 ? 12.433 3.181 -5.155 1.00 88.31 80 ILE A N 1
ATOM 657 C CA . ILE A 1 80 ? 12.159 1.743 -5.320 1.00 88.31 80 ILE A CA 1
ATOM 658 C C . ILE A 1 80 ? 13.047 0.908 -4.398 1.00 88.31 80 ILE A C 1
ATOM 660 O O . ILE A 1 80 ? 12.543 -0.004 -3.746 1.00 88.31 80 ILE A O 1
ATOM 664 N N . LEU A 1 81 ? 14.343 1.219 -4.311 1.00 91.00 81 LEU A N 1
ATOM 665 C CA . LEU A 1 81 ? 15.267 0.511 -3.422 1.00 91.00 81 LEU A CA 1
ATOM 666 C C . LEU A 1 81 ? 14.855 0.658 -1.954 1.00 91.00 81 LEU A C 1
ATOM 668 O O . LEU A 1 81 ? 14.855 -0.328 -1.220 1.00 91.00 81 LEU A O 1
ATOM 672 N N . LEU A 1 82 ? 14.438 1.856 -1.536 1.00 89.19 82 LEU A N 1
ATOM 673 C CA . LEU A 1 82 ? 13.951 2.105 -0.181 1.00 89.19 82 LEU A CA 1
ATOM 674 C C . LEU A 1 82 ? 12.661 1.326 0.115 1.00 89.19 82 LEU A C 1
ATOM 676 O O . LEU A 1 82 ? 12.553 0.699 1.167 1.00 89.19 82 LEU A O 1
ATOM 680 N N . ILE A 1 83 ? 11.698 1.322 -0.812 1.00 85.56 83 ILE A N 1
ATOM 681 C CA . ILE A 1 83 ? 10.460 0.539 -0.671 1.00 85.56 83 ILE A CA 1
ATOM 682 C C . ILE A 1 83 ? 10.775 -0.958 -0.615 1.00 85.56 83 ILE A C 1
ATOM 684 O O . ILE A 1 83 ? 10.238 -1.656 0.242 1.00 85.56 83 ILE A O 1
ATOM 688 N N . GLY A 1 84 ? 11.661 -1.447 -1.487 1.00 84.62 84 GLY A N 1
ATOM 689 C CA . GLY A 1 84 ? 12.109 -2.837 -1.497 1.00 84.62 84 GLY A CA 1
ATOM 690 C C . GLY A 1 84 ? 12.750 -3.243 -0.171 1.00 84.62 84 GLY A C 1
ATOM 691 O O . GLY A 1 84 ? 12.414 -4.293 0.367 1.00 84.62 84 GLY A O 1
ATOM 692 N N . LEU A 1 85 ? 13.591 -2.380 0.405 1.00 85.31 85 LEU A N 1
ATOM 693 C CA . LEU A 1 85 ? 14.191 -2.592 1.722 1.00 85.31 85 LEU A CA 1
ATOM 694 C C . LEU A 1 85 ? 13.137 -2.643 2.838 1.00 85.31 85 LEU A C 1
ATOM 696 O O . LEU A 1 85 ? 13.181 -3.518 3.694 1.00 85.31 85 LEU A O 1
ATOM 700 N N . ILE A 1 86 ? 12.156 -1.739 2.837 1.00 81.25 86 ILE A N 1
ATOM 701 C CA . ILE A 1 86 ? 11.065 -1.770 3.827 1.00 81.25 86 ILE A CA 1
ATOM 702 C C . ILE A 1 86 ? 10.248 -3.064 3.689 1.00 81.25 86 ILE A C 1
ATOM 704 O O . ILE A 1 86 ? 9.857 -3.659 4.693 1.00 81.25 86 ILE A O 1
ATOM 708 N N . PHE A 1 87 ? 10.018 -3.523 2.457 1.00 77.31 87 PHE A N 1
ATOM 709 C CA . PHE A 1 87 ? 9.270 -4.745 2.181 1.00 77.31 87 PHE A CA 1
ATOM 710 C C . PHE A 1 87 ? 10.019 -6.004 2.641 1.00 77.31 87 PHE A C 1
ATOM 712 O O . PHE A 1 87 ? 9.408 -6.889 3.235 1.00 77.31 87 PHE A O 1
ATOM 719 N N . THR A 1 88 ? 11.343 -6.084 2.461 1.00 76.38 88 THR A N 1
ATOM 720 C CA . THR A 1 88 ? 12.136 -7.214 2.986 1.00 76.38 88 THR A CA 1
ATOM 721 C C . THR A 1 88 ? 12.169 -7.235 4.513 1.00 76.38 88 THR A C 1
ATOM 723 O O . THR A 1 88 ? 12.167 -8.307 5.118 1.00 76.38 88 THR A O 1
ATOM 726 N N . LEU A 1 89 ? 12.116 -6.066 5.154 1.00 81.38 89 LEU A N 1
ATOM 727 C CA . LEU A 1 89 ? 12.020 -5.945 6.608 1.00 81.38 89 LEU A CA 1
ATOM 728 C C . LEU A 1 89 ? 10.620 -6.270 7.159 1.00 81.38 89 LEU A C 1
ATOM 730 O O . LEU A 1 89 ? 10.473 -6.396 8.375 1.00 81.38 89 LEU A O 1
ATOM 734 N N . GLN A 1 90 ? 9.594 -6.458 6.320 1.00 76.94 90 GLN A N 1
ATOM 735 C CA . GLN A 1 90 ? 8.212 -6.684 6.763 1.00 76.94 90 GLN A CA 1
ATOM 736 C C . GLN A 1 90 ? 8.073 -7.880 7.717 1.00 76.94 90 GLN A C 1
ATOM 738 O O . GLN A 1 90 ? 7.356 -7.784 8.714 1.00 76.94 90 GLN A O 1
ATOM 743 N N . ALA A 1 91 ? 8.764 -8.993 7.453 1.00 75.06 91 ALA A N 1
ATOM 744 C CA . ALA A 1 91 ? 8.725 -10.162 8.335 1.00 75.06 91 ALA A CA 1
ATOM 745 C C . ALA A 1 91 ? 9.284 -9.835 9.732 1.00 75.06 91 ALA A C 1
ATOM 747 O O . ALA A 1 91 ? 8.699 -10.221 10.743 1.00 75.06 91 ALA A O 1
ATOM 748 N N . ILE A 1 92 ? 10.363 -9.049 9.794 1.00 82.38 92 ILE A N 1
ATOM 749 C CA . ILE A 1 92 ? 10.966 -8.589 11.052 1.00 82.38 92 ILE A CA 1
ATOM 750 C C . ILE A 1 92 ? 10.022 -7.622 11.772 1.00 82.38 92 ILE A C 1
ATOM 752 O O . ILE A 1 92 ? 9.837 -7.746 12.978 1.00 82.38 92 ILE A O 1
ATOM 756 N N . LEU A 1 93 ? 9.368 -6.706 11.049 1.00 78.31 93 LEU A N 1
ATOM 757 C CA . LEU A 1 93 ? 8.382 -5.783 11.621 1.00 78.31 93 LEU A CA 1
ATOM 758 C C . LEU A 1 93 ? 7.174 -6.522 12.218 1.00 78.31 93 LEU A C 1
ATOM 760 O O . LEU A 1 93 ? 6.686 -6.143 13.281 1.00 78.31 93 LEU A O 1
ATOM 764 N N . LEU A 1 94 ? 6.706 -7.595 11.572 1.00 79.88 94 LEU A N 1
ATOM 765 C CA . LEU A 1 94 ? 5.627 -8.436 12.099 1.00 79.88 94 LEU A CA 1
ATOM 766 C C . LEU A 1 94 ? 6.055 -9.186 13.363 1.00 79.88 94 LEU A C 1
ATOM 768 O O . LEU A 1 94 ? 5.302 -9.204 14.334 1.00 79.88 94 LEU A O 1
ATOM 772 N N . LEU A 1 95 ? 7.267 -9.747 13.385 1.00 83.06 95 LEU A N 1
ATOM 773 C CA . LEU A 1 95 ? 7.815 -10.409 14.572 1.00 83.06 95 LEU A CA 1
ATOM 774 C C . LEU A 1 95 ? 8.067 -9.422 15.719 1.00 83.06 95 LEU A C 1
ATOM 776 O O . LEU A 1 95 ? 7.802 -9.744 16.874 1.00 83.06 95 LEU A O 1
ATOM 780 N N . TRP A 1 96 ? 8.514 -8.203 15.414 1.00 83.56 96 TRP A N 1
ATOM 781 C CA . TRP A 1 96 ? 8.683 -7.134 16.396 1.00 83.56 96 TRP A CA 1
ATOM 782 C C . TRP A 1 96 ? 7.342 -6.716 17.009 1.00 83.56 96 TRP A C 1
ATOM 784 O O . TRP A 1 96 ? 7.221 -6.623 18.230 1.00 83.56 96 TRP A O 1
ATOM 794 N N . ASN A 1 97 ? 6.305 -6.538 16.183 1.00 81.56 97 ASN A N 1
ATOM 795 C CA . ASN A 1 97 ? 4.948 -6.270 16.664 1.00 81.56 97 ASN A CA 1
ATOM 796 C C . ASN A 1 97 ? 4.414 -7.420 17.524 1.00 81.56 97 ASN A C 1
ATOM 798 O O . ASN A 1 97 ? 3.854 -7.176 18.590 1.00 81.56 97 ASN A O 1
ATOM 802 N N . ALA A 1 98 ? 4.638 -8.665 17.104 1.00 83.19 98 ALA A N 1
ATOM 803 C CA . ALA A 1 98 ? 4.263 -9.841 17.877 1.00 83.19 98 ALA A CA 1
ATOM 804 C C . ALA A 1 98 ? 4.991 -9.906 19.230 1.00 83.19 98 ALA A C 1
ATOM 806 O O . ALA A 1 98 ? 4.387 -10.270 20.233 1.00 83.19 98 ALA A O 1
ATOM 807 N N . TRP A 1 99 ? 6.263 -9.506 19.290 1.00 82.94 99 TRP A N 1
ATOM 808 C CA . TRP A 1 99 ? 7.025 -9.432 20.538 1.00 82.94 99 TRP A CA 1
ATOM 809 C C . TRP A 1 99 ? 6.501 -8.355 21.492 1.00 82.94 99 TRP A C 1
ATOM 811 O O . TRP A 1 99 ? 6.386 -8.598 22.695 1.00 82.94 99 TRP A O 1
ATOM 821 N N . ILE A 1 100 ? 6.167 -7.166 20.978 1.00 81.25 100 ILE A N 1
ATOM 822 C CA . ILE A 1 100 ? 5.554 -6.103 21.789 1.00 81.25 100 ILE A CA 1
ATOM 823 C C . ILE A 1 100 ? 4.236 -6.604 22.377 1.00 81.25 100 ILE A C 1
ATOM 825 O O . ILE A 1 100 ? 4.026 -6.489 23.585 1.00 81.25 100 ILE A O 1
ATOM 829 N N . MET A 1 101 ? 3.395 -7.195 21.532 1.00 77.19 101 MET A N 1
ATOM 830 C CA . MET A 1 101 ? 2.098 -7.750 21.903 1.00 77.19 101 MET A CA 1
ATOM 831 C C . MET A 1 101 ? 2.244 -8.854 22.953 1.00 77.19 101 MET A C 1
ATOM 833 O O . MET A 1 101 ? 1.571 -8.826 23.976 1.00 77.19 101 MET A O 1
ATOM 837 N N . TRP A 1 102 ? 3.216 -9.752 22.775 1.00 77.06 102 TRP A N 1
ATOM 838 C CA . TRP A 1 102 ? 3.544 -10.801 23.739 1.00 77.06 102 TRP A CA 1
ATOM 839 C C . TRP A 1 102 ? 3.895 -10.257 25.126 1.00 77.06 102 TRP A C 1
ATOM 841 O O . TRP A 1 102 ? 3.584 -10.888 26.129 1.00 77.06 102 TRP A O 1
ATOM 851 N N . ARG A 1 103 ? 4.562 -9.100 25.204 1.00 77.50 103 ARG A N 1
ATOM 852 C CA . ARG A 1 103 ? 4.944 -8.492 26.486 1.00 77.50 103 ARG A CA 1
ATOM 853 C C . ARG A 1 103 ? 3.826 -7.699 27.163 1.00 77.50 103 ARG A C 1
ATOM 855 O O . ARG A 1 103 ? 3.906 -7.513 28.372 1.00 77.50 103 ARG A O 1
ATOM 862 N N . HIS A 1 104 ? 2.848 -7.199 26.410 1.00 68.06 104 HIS A N 1
ATOM 863 C CA . HIS A 1 104 ? 1.849 -6.247 26.917 1.00 68.06 104 HIS A CA 1
ATOM 864 C C . HIS A 1 104 ? 0.425 -6.808 26.970 1.00 68.06 104 HIS A C 1
ATOM 866 O O . HIS A 1 104 ? -0.427 -6.217 27.630 1.00 68.06 104 HIS A O 1
ATOM 872 N N . GLU A 1 105 ? 0.152 -7.929 26.307 1.00 72.69 105 GLU A N 1
ATOM 873 C CA . GLU A 1 105 ? -1.181 -8.521 26.231 1.00 72.69 105 GLU A CA 1
ATOM 874 C C . GLU A 1 105 ? -1.216 -9.938 26.812 1.00 72.69 105 GLU A C 1
ATOM 876 O O . GLU A 1 105 ? -0.207 -10.637 26.894 1.00 72.69 105 GLU A O 1
ATOM 881 N N . SER A 1 106 ? -2.409 -10.386 27.212 1.00 69.00 106 SER A N 1
ATOM 882 C CA . SER A 1 106 ? -2.615 -11.762 27.661 1.00 69.00 106 SER A CA 1
ATOM 883 C C . SER A 1 106 ? -2.313 -12.750 26.527 1.00 69.00 106 SER A C 1
ATOM 885 O O . SER A 1 106 ? -2.678 -12.515 25.373 1.00 69.00 106 SER A O 1
ATOM 887 N N . HIS A 1 107 ? -1.665 -13.874 26.856 1.00 74.25 107 HIS A N 1
ATOM 888 C CA . HIS A 1 107 ? -1.243 -14.926 25.916 1.00 74.25 107 HIS A CA 1
ATOM 889 C C . HIS A 1 107 ? -2.416 -15.763 25.365 1.00 74.25 107 HIS A C 1
ATOM 891 O O . HIS A 1 107 ? -2.427 -16.990 25.438 1.00 74.25 107 HIS A O 1
ATOM 897 N N . THR A 1 108 ? -3.446 -15.106 24.840 1.00 77.62 108 THR A N 1
ATOM 898 C CA . THR A 1 108 ? -4.564 -15.763 24.163 1.00 77.62 108 THR A CA 1
ATOM 899 C C . THR A 1 108 ? -4.193 -16.099 22.716 1.00 77.62 108 THR A C 1
ATOM 901 O O . THR A 1 108 ? -3.376 -15.418 22.097 1.00 77.62 108 THR A O 1
ATOM 904 N N . LEU A 1 109 ? -4.816 -17.134 22.140 1.00 67.69 109 LEU A N 1
ATOM 905 C CA . LEU A 1 109 ? -4.567 -17.558 20.750 1.00 67.69 109 LEU A CA 1
ATOM 906 C C . LEU A 1 109 ? -4.770 -16.426 19.732 1.00 67.69 109 LEU A C 1
ATOM 908 O O . LEU A 1 109 ? -4.014 -16.322 18.768 1.00 67.69 109 LEU A O 1
ATOM 912 N N . ALA A 1 110 ? -5.763 -15.561 19.964 1.00 69.81 110 ALA A N 1
ATOM 913 C CA . ALA A 1 110 ? -6.010 -14.389 19.129 1.00 69.81 110 ALA A CA 1
ATOM 914 C C . ALA A 1 110 ? -4.816 -13.422 19.151 1.00 69.81 110 ALA A C 1
ATOM 916 O O . ALA A 1 110 ? -4.409 -12.920 18.103 1.00 69.81 110 ALA A O 1
ATOM 917 N N . ASN A 1 111 ? -4.204 -13.243 20.324 1.00 68.88 111 ASN A N 1
ATOM 918 C CA . ASN A 1 111 ? -3.083 -12.331 20.510 1.00 68.88 111 ASN A CA 1
ATOM 919 C C . ASN A 1 111 ? -1.749 -12.889 19.989 1.00 68.88 111 ASN A C 1
ATOM 921 O O . ASN A 1 111 ? -0.803 -12.149 19.745 1.00 68.88 111 ASN A O 1
ATOM 925 N N . MET A 1 112 ? -1.681 -14.199 19.753 1.00 79.00 112 MET A N 1
ATOM 926 C CA . MET A 1 112 ? -0.527 -14.864 19.144 1.00 79.00 112 MET A CA 1
ATOM 927 C C . MET A 1 112 ? -0.628 -14.977 17.617 1.00 79.00 112 MET A C 1
ATOM 929 O O . MET A 1 112 ? 0.326 -15.412 16.973 1.00 79.00 112 MET A O 1
ATOM 933 N N . LEU A 1 113 ? -1.752 -14.586 17.006 1.00 80.88 113 LEU A N 1
ATOM 934 C CA . LEU A 1 113 ? -1.962 -14.719 15.561 1.00 80.88 113 LEU A CA 1
ATOM 935 C C . LEU A 1 113 ? -0.883 -13.984 14.753 1.00 80.88 113 LEU A C 1
ATOM 937 O O . LEU A 1 113 ? -0.380 -14.512 13.765 1.00 80.88 113 LEU A O 1
ATOM 941 N N . THR A 1 114 ? -0.494 -12.789 15.195 1.00 82.19 114 THR A N 1
ATOM 942 C CA . THR A 1 114 ? 0.572 -11.988 14.574 1.00 82.19 114 THR A CA 1
ATOM 943 C C . THR A 1 114 ? 1.922 -12.706 14.615 1.00 82.19 114 THR A C 1
ATOM 945 O O . THR A 1 114 ? 2.647 -12.690 13.619 1.00 82.19 114 THR A O 1
ATOM 948 N N . LEU A 1 115 ? 2.224 -13.407 15.715 1.00 82.81 115 LEU A N 1
ATOM 949 C CA . LEU A 1 115 ? 3.423 -14.236 15.861 1.00 82.81 115 LEU A CA 1
ATOM 950 C C . LEU A 1 115 ? 3.405 -15.414 14.882 1.00 82.81 115 LEU A C 1
ATOM 952 O O . LEU A 1 115 ? 4.379 -15.632 14.161 1.00 82.81 115 LEU A O 1
ATOM 956 N N . TYR A 1 116 ? 2.293 -16.151 14.824 1.00 83.88 116 TYR A N 1
ATOM 957 C CA . TYR A 1 116 ? 2.148 -17.303 13.932 1.00 83.88 116 TYR A CA 1
ATOM 958 C C . TYR A 1 116 ? 2.224 -16.907 12.457 1.00 83.88 116 TYR A C 1
ATOM 960 O O . TYR A 1 116 ? 2.882 -17.592 11.677 1.00 83.88 116 TYR A O 1
ATOM 968 N N . LEU A 1 117 ? 1.604 -15.789 12.073 1.00 84.06 117 LEU A N 1
ATOM 969 C CA . LEU A 1 117 ? 1.695 -15.258 10.714 1.00 84.06 117 LEU A CA 1
ATOM 970 C C . LEU A 1 117 ? 3.131 -14.842 10.371 1.00 84.06 117 LEU A C 1
ATOM 972 O O . LEU A 1 117 ? 3.619 -15.201 9.302 1.00 84.06 117 LEU A O 1
ATOM 976 N N . GLY A 1 118 ? 3.827 -14.144 11.275 1.00 84.44 118 GLY A N 1
ATOM 977 C CA . GLY A 1 118 ? 5.227 -13.754 11.079 1.00 84.44 118 GLY A CA 1
ATOM 978 C C . GLY A 1 118 ? 6.157 -14.957 10.903 1.00 84.44 118 GLY A C 1
ATOM 979 O O . GLY A 1 118 ? 6.966 -14.987 9.976 1.00 84.44 118 GLY A O 1
ATOM 980 N N . LEU A 1 119 ? 5.999 -15.986 11.740 1.00 85.38 119 LEU A N 1
ATOM 981 C CA . LEU A 1 119 ? 6.783 -17.220 11.656 1.00 85.38 119 LEU A CA 1
ATOM 982 C C . LEU A 1 119 ? 6.433 -18.031 10.400 1.00 85.38 119 LEU A C 1
ATOM 984 O O . LEU A 1 119 ? 7.328 -18.528 9.721 1.00 85.3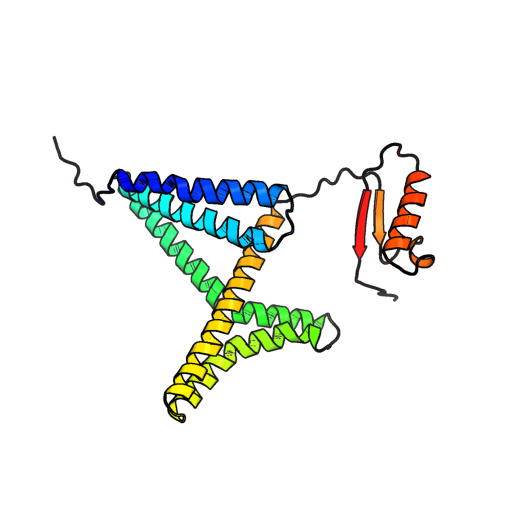8 119 LEU A O 1
ATOM 988 N N . GLY A 1 120 ? 5.150 -18.104 10.040 1.00 85.31 120 GLY A N 1
ATOM 989 C CA . GLY A 1 120 ? 4.678 -18.764 8.824 1.00 85.31 120 GLY A CA 1
ATOM 990 C C . GLY A 1 120 ? 5.256 -18.144 7.551 1.00 85.31 120 GLY A C 1
ATOM 991 O O . GLY A 1 120 ? 5.743 -18.875 6.693 1.00 85.31 120 GLY A O 1
ATOM 992 N N . ILE A 1 121 ? 5.287 -16.811 7.449 1.00 84.00 121 ILE A N 1
ATOM 993 C CA . ILE A 1 121 ? 5.891 -16.099 6.306 1.00 84.00 121 ILE A CA 1
ATOM 994 C C . ILE A 1 121 ? 7.378 -16.452 6.147 1.00 84.00 121 ILE A C 1
ATOM 996 O O . ILE A 1 121 ? 7.864 -16.553 5.024 1.00 84.00 121 ILE A O 1
ATOM 1000 N N . LEU A 1 122 ? 8.095 -16.665 7.253 1.00 83.81 122 LEU A N 1
ATOM 1001 C CA . LEU A 1 122 ? 9.533 -16.941 7.245 1.00 83.81 122 LEU A CA 1
ATOM 1002 C C . LEU A 1 122 ? 9.843 -18.424 6.967 1.00 83.81 122 LEU A C 1
ATOM 1004 O O . LEU A 1 122 ? 10.763 -18.741 6.217 1.00 83.81 122 LEU A O 1
ATOM 1008 N N . VAL A 1 123 ? 9.059 -19.337 7.545 1.00 85.69 123 VAL A N 1
ATOM 1009 C CA . VAL A 1 123 ? 9.342 -20.782 7.550 1.00 85.69 123 VAL A CA 1
ATOM 1010 C C . VAL A 1 123 ? 8.693 -21.525 6.375 1.00 85.69 123 VAL A C 1
ATOM 1012 O O . VAL A 1 123 ? 9.301 -22.450 5.831 1.00 85.69 123 VAL A O 1
ATOM 1015 N N . LEU A 1 124 ? 7.485 -21.137 5.946 1.00 85.00 124 LEU A N 1
ATOM 1016 C CA . LEU A 1 124 ? 6.745 -21.860 4.900 1.00 85.00 124 LEU A CA 1
ATOM 1017 C C . LEU A 1 124 ? 7.467 -21.909 3.543 1.00 85.00 124 LEU A C 1
ATOM 1019 O O . LEU A 1 124 ? 7.474 -22.987 2.948 1.00 85.00 124 LEU A O 1
ATOM 1023 N N . PRO A 1 125 ? 8.113 -20.832 3.047 1.00 82.62 125 PRO A N 1
ATOM 1024 C CA . PRO A 1 125 ? 8.868 -20.905 1.797 1.00 82.62 125 PRO A CA 1
ATOM 1025 C C . PRO A 1 125 ? 10.028 -21.896 1.885 1.00 82.62 125 PRO A C 1
ATOM 1027 O O . PRO A 1 125 ? 10.279 -22.642 0.943 1.00 82.62 125 PRO A O 1
ATOM 1030 N N . PHE A 1 126 ? 10.723 -21.942 3.023 1.00 84.12 126 PHE A N 1
ATOM 1031 C CA . PHE A 1 126 ? 11.850 -22.849 3.217 1.00 84.12 126 PHE A CA 1
ATOM 1032 C C . PHE A 1 126 ? 11.396 -24.314 3.258 1.00 84.12 126 PHE A C 1
ATOM 1034 O O . PHE A 1 126 ? 11.933 -25.145 2.528 1.00 84.12 126 PHE A O 1
ATOM 1041 N N . LEU A 1 127 ? 10.352 -24.621 4.037 1.00 85.31 127 LEU A N 1
ATOM 1042 C CA . LEU A 1 127 ? 9.746 -25.957 4.078 1.00 85.31 127 LEU A CA 1
ATOM 1043 C C . LEU A 1 127 ? 9.218 -26.391 2.707 1.00 85.31 127 LEU A C 1
ATOM 1045 O O . LEU A 1 127 ? 9.456 -27.524 2.295 1.00 85.31 127 LEU A O 1
ATOM 1049 N N . GLY A 1 128 ? 8.537 -25.492 1.990 1.00 82.31 128 GLY A N 1
ATOM 1050 C CA . GLY A 1 128 ? 8.018 -25.757 0.650 1.00 82.31 128 GLY A CA 1
ATOM 1051 C C . GLY A 1 128 ? 9.127 -26.135 -0.330 1.00 82.31 128 GLY A C 1
ATOM 1052 O O . GLY A 1 128 ? 8.985 -27.116 -1.052 1.00 82.31 128 GLY A O 1
ATOM 1053 N N . ASN A 1 129 ? 10.259 -25.424 -0.302 1.00 83.75 129 ASN A N 1
ATOM 1054 C CA . ASN A 1 129 ? 11.421 -25.726 -1.144 1.00 83.75 129 ASN A CA 1
ATOM 1055 C C . ASN A 1 129 ? 12.172 -27.003 -0.728 1.00 83.75 129 ASN A C 1
ATOM 1057 O O . ASN A 1 129 ? 12.734 -27.687 -1.578 1.00 83.75 129 ASN A O 1
ATOM 1061 N N . LEU A 1 130 ? 12.192 -27.346 0.561 1.00 85.38 130 LEU A N 1
ATOM 1062 C CA . LEU A 1 130 ? 12.824 -28.580 1.031 1.00 85.38 130 LEU A CA 1
ATOM 1063 C C . LEU A 1 130 ? 12.006 -29.814 0.617 1.00 85.38 130 LEU A C 1
ATOM 1065 O O . LEU A 1 130 ? 12.554 -30.802 0.128 1.00 85.38 130 LEU A O 1
ATOM 1069 N N . LEU A 1 131 ? 10.683 -29.741 0.779 1.00 83.88 131 LEU A N 1
ATOM 1070 C CA . LEU A 1 131 ? 9.756 -30.839 0.497 1.00 83.88 131 LEU A CA 1
ATOM 1071 C C . LEU A 1 131 ? 9.464 -31.002 -1.000 1.00 83.88 131 LEU A C 1
ATOM 1073 O O . LEU A 1 131 ? 9.196 -32.119 -1.439 1.00 83.88 131 LEU A O 1
ATOM 1077 N N . SER A 1 132 ? 9.556 -29.927 -1.794 1.00 81.31 132 SER A N 1
ATOM 1078 C CA . SER A 1 132 ? 9.274 -29.926 -3.240 1.00 81.31 132 SER A CA 1
ATOM 1079 C C . SER A 1 132 ? 10.133 -30.910 -4.042 1.00 81.31 132 SER A C 1
ATOM 1081 O O . SER A 1 132 ? 9.703 -31.357 -5.104 1.00 81.31 132 SER A O 1
ATOM 1083 N N . SER A 1 133 ? 11.316 -31.267 -3.531 1.00 80.88 133 SER A N 1
ATOM 1084 C CA . SER A 1 133 ? 12.254 -32.214 -4.150 1.00 80.88 133 SER A CA 1
ATOM 1085 C C . SER A 1 133 ? 11.920 -33.691 -3.898 1.00 80.88 133 SER A C 1
ATOM 1087 O O . SER A 1 133 ? 12.408 -34.554 -4.623 1.00 80.88 133 SER A O 1
ATOM 1089 N N . HIS A 1 134 ? 11.072 -33.988 -2.909 1.00 89.50 134 HIS A N 1
ATOM 1090 C CA . HIS A 1 134 ? 10.744 -35.355 -2.482 1.00 89.50 134 HIS A CA 1
ATOM 1091 C C . HIS A 1 134 ? 9.323 -35.790 -2.866 1.00 89.50 134 HIS A C 1
ATOM 1093 O O . HIS A 1 134 ? 8.926 -36.921 -2.588 1.00 89.50 134 HIS A O 1
ATOM 1099 N N . VAL A 1 135 ? 8.538 -34.905 -3.488 1.00 89.75 135 VAL A N 1
ATOM 1100 C CA . VAL A 1 135 ? 7.126 -35.144 -3.815 1.00 89.75 135 VAL A CA 1
ATOM 1101 C C . VAL A 1 135 ? 6.865 -35.065 -5.325 1.00 89.75 135 VAL A C 1
ATOM 1103 O O . VAL A 1 135 ? 7.595 -34.382 -6.045 1.00 89.75 135 VAL A O 1
ATOM 1106 N N . PRO A 1 136 ? 5.803 -35.720 -5.833 1.00 91.62 136 PRO A N 1
ATOM 1107 C CA . PRO A 1 136 ? 5.406 -35.619 -7.236 1.00 91.62 136 PRO A CA 1
ATOM 1108 C C . PRO A 1 136 ? 5.153 -34.173 -7.685 1.00 91.62 136 PRO A C 1
ATOM 1110 O O . PRO A 1 136 ? 4.680 -33.343 -6.907 1.00 91.62 136 PRO A O 1
ATOM 1113 N N . GLN A 1 137 ? 5.382 -33.897 -8.973 1.00 89.38 137 GLN A N 1
ATOM 1114 C CA . GLN A 1 137 ? 5.264 -32.560 -9.579 1.00 89.38 137 GLN A CA 1
ATOM 1115 C C . GLN A 1 137 ? 3.978 -31.783 -9.217 1.00 89.38 137 GLN A C 1
ATOM 1117 O O . GLN A 1 137 ? 4.095 -30.621 -8.829 1.00 89.38 137 GLN A O 1
ATOM 1122 N N . PRO A 1 138 ? 2.765 -32.378 -9.238 1.00 90.06 138 PRO A N 1
ATOM 1123 C CA . PRO A 1 138 ? 1.550 -31.649 -8.859 1.00 90.06 138 PRO A CA 1
ATOM 1124 C C . PRO A 1 138 ? 1.571 -31.149 -7.407 1.00 90.06 138 PRO A C 1
ATOM 1126 O O . PRO A 1 138 ? 1.142 -30.033 -7.117 1.00 90.06 138 PRO A O 1
ATOM 1129 N N . VAL A 1 139 ? 2.108 -31.964 -6.495 1.00 89.19 139 VAL A N 1
ATOM 1130 C CA . VAL A 1 139 ? 2.215 -31.636 -5.067 1.00 89.19 139 VAL A CA 1
ATOM 1131 C C . VAL A 1 139 ? 3.314 -30.597 -4.847 1.00 89.19 139 VAL A C 1
ATOM 1133 O O . VAL A 1 139 ? 3.117 -29.646 -4.099 1.00 89.19 139 VAL A O 1
ATOM 1136 N N . SER A 1 140 ? 4.438 -30.731 -5.549 1.00 89.25 140 SER A N 1
ATOM 1137 C CA . SER A 1 140 ? 5.552 -29.777 -5.523 1.00 89.25 140 SER A CA 1
ATOM 1138 C C . SER A 1 140 ? 5.117 -28.371 -5.963 1.00 89.25 140 SER A C 1
ATOM 1140 O O . SER A 1 140 ? 5.379 -27.380 -5.273 1.00 89.25 140 SER A O 1
ATOM 1142 N N . TYR A 1 141 ? 4.354 -28.277 -7.058 1.00 89.69 141 TYR A N 1
ATOM 1143 C CA . TYR A 1 141 ? 3.788 -27.013 -7.534 1.00 89.69 141 TYR A CA 1
ATOM 1144 C C . TYR A 1 141 ? 2.829 -26.396 -6.510 1.00 89.69 141 TYR A C 1
ATOM 1146 O O . TYR A 1 141 ? 2.920 -25.209 -6.204 1.00 89.69 141 TYR A O 1
ATOM 1154 N N . PHE A 1 142 ? 1.948 -27.201 -5.913 1.00 89.12 142 PHE A N 1
ATOM 1155 C CA . PHE A 1 142 ? 1.045 -26.721 -4.869 1.00 89.12 142 PHE A CA 1
ATOM 1156 C C . PHE A 1 142 ? 1.805 -26.195 -3.639 1.00 89.12 142 PHE A C 1
ATOM 1158 O O . PHE A 1 142 ? 1.541 -25.081 -3.189 1.00 89.12 142 PHE A O 1
ATOM 1165 N N . LEU A 1 143 ? 2.785 -26.951 -3.131 1.00 87.06 143 LEU A N 1
ATOM 1166 C CA . LEU A 1 143 ? 3.579 -26.594 -1.947 1.00 87.06 143 LEU A CA 1
ATOM 1167 C C . LEU A 1 143 ? 4.432 -25.336 -2.134 1.00 87.06 143 LEU A C 1
ATOM 1169 O O . LEU A 1 143 ? 4.786 -24.694 -1.149 1.00 87.06 143 LEU A O 1
ATOM 1173 N N . THR A 1 144 ? 4.760 -24.971 -3.371 1.00 86.31 144 THR A N 1
ATOM 1174 C CA . THR A 1 144 ? 5.526 -23.756 -3.676 1.00 86.31 144 THR A CA 1
ATOM 1175 C C . THR A 1 144 ? 4.615 -22.571 -3.986 1.00 86.31 144 THR A C 1
ATOM 1177 O O . THR A 1 144 ? 4.805 -21.486 -3.441 1.00 86.31 144 THR A O 1
ATOM 1180 N N . VAL A 1 145 ? 3.593 -22.747 -4.823 1.00 89.31 145 VAL A N 1
ATOM 1181 C CA . VAL A 1 145 ? 2.730 -21.642 -5.266 1.00 89.31 145 VAL A CA 1
ATOM 1182 C C . VAL A 1 145 ? 1.764 -21.198 -4.176 1.00 89.31 145 VAL A C 1
ATOM 1184 O O . VAL A 1 145 ? 1.613 -19.995 -3.962 1.00 89.31 145 VAL A O 1
ATOM 1187 N N . PHE A 1 146 ? 1.131 -22.130 -3.459 1.00 88.50 146 PHE A N 1
ATOM 1188 C CA . PHE A 1 146 ? 0.111 -21.780 -2.470 1.00 88.50 146 PHE A CA 1
ATOM 1189 C C . PHE A 1 146 ? 0.663 -20.890 -1.340 1.00 88.50 146 PHE A C 1
ATOM 1191 O O . PHE A 1 146 ? 0.104 -19.809 -1.131 1.00 88.50 146 PHE A O 1
ATOM 1198 N N . PRO A 1 147 ? 1.780 -21.230 -0.661 1.00 86.69 147 PRO A N 1
ATOM 1199 C CA . PRO A 1 147 ? 2.340 -20.354 0.369 1.00 86.69 147 PRO A CA 1
ATOM 1200 C C . PRO A 1 147 ? 2.790 -18.998 -0.179 1.00 86.69 147 PRO A C 1
ATOM 1202 O O . PRO A 1 147 ? 2.565 -17.980 0.469 1.00 86.69 147 PRO A O 1
ATOM 1205 N N . ASN A 1 148 ? 3.361 -18.957 -1.387 1.00 87.50 148 ASN A N 1
ATOM 1206 C CA . ASN A 1 148 ? 3.773 -17.703 -2.021 1.00 87.50 148 ASN A CA 1
ATOM 1207 C C . ASN A 1 148 ? 2.581 -16.777 -2.304 1.00 87.50 148 ASN A C 1
ATOM 1209 O O . ASN A 1 148 ? 2.671 -15.575 -2.056 1.00 87.50 148 ASN A O 1
ATOM 1213 N N . LEU A 1 149 ? 1.445 -17.319 -2.754 1.00 90.25 149 LEU A N 1
ATOM 1214 C CA . LEU A 1 149 ? 0.211 -16.547 -2.926 1.00 90.25 149 LEU A CA 1
ATOM 1215 C C . LEU A 1 149 ? -0.329 -16.023 -1.592 1.00 90.25 149 LEU A C 1
ATOM 1217 O O . LEU A 1 149 ? -0.760 -14.873 -1.522 1.00 90.25 149 LEU A O 1
ATOM 1221 N N . VAL A 1 150 ? -0.275 -16.830 -0.528 1.00 88.19 150 VAL A N 1
ATOM 1222 C CA . VAL A 1 150 ? -0.675 -16.401 0.822 1.00 88.19 150 VAL A CA 1
ATOM 1223 C C . VAL A 1 150 ? 0.228 -15.272 1.321 1.00 88.19 150 VAL A C 1
ATOM 1225 O O . VAL A 1 150 ? -0.277 -14.261 1.803 1.00 88.19 150 VAL A O 1
ATOM 1228 N N . ILE A 1 151 ? 1.548 -15.394 1.161 1.00 85.94 151 ILE A N 1
ATOM 1229 C CA . ILE A 1 151 ? 2.515 -14.353 1.537 1.00 85.94 151 ILE A CA 1
ATOM 1230 C C . ILE A 1 151 ? 2.263 -13.076 0.736 1.00 85.94 151 ILE A C 1
ATOM 1232 O O . ILE A 1 151 ? 2.210 -11.996 1.319 1.00 85.94 151 ILE A O 1
ATOM 1236 N N . PHE A 1 152 ? 2.042 -13.188 -0.575 1.00 86.81 152 PHE A N 1
ATOM 1237 C CA . PHE A 1 152 ? 1.712 -12.045 -1.421 1.00 86.81 152 PHE A CA 1
ATOM 1238 C C . PHE A 1 152 ? 0.410 -11.367 -0.978 1.00 86.81 152 PHE A C 1
ATOM 1240 O O . PHE A 1 152 ? 0.366 -10.145 -0.848 1.00 86.81 152 PHE A O 1
ATOM 1247 N N . TYR A 1 153 ? -0.635 -12.141 -0.678 1.00 88.88 153 TYR A N 1
ATOM 1248 C CA . TYR A 1 153 ? -1.911 -11.624 -0.182 1.00 88.88 153 TYR A CA 1
ATOM 1249 C C . TYR A 1 153 ? -1.770 -10.918 1.176 1.00 88.88 153 TYR A C 1
ATOM 1251 O O . TYR A 1 153 ? -2.296 -9.819 1.358 1.00 88.88 153 TYR A O 1
ATOM 1259 N N . LEU A 1 154 ? -1.025 -11.503 2.119 1.00 87.00 154 LEU A N 1
ATOM 1260 C CA . LEU A 1 154 ? -0.735 -10.884 3.416 1.00 87.00 154 LEU A CA 1
ATOM 1261 C C . LEU A 1 154 ? 0.116 -9.616 3.260 1.00 87.00 154 LEU A C 1
ATOM 1263 O O . LEU A 1 154 ? -0.159 -8.613 3.916 1.00 87.00 154 LEU A O 1
ATOM 1267 N N . GLY A 1 155 ? 1.102 -9.635 2.362 1.00 85.75 155 GLY A N 1
ATOM 1268 C CA . GLY A 1 155 ? 1.905 -8.476 1.969 1.00 85.75 155 GLY A CA 1
ATOM 1269 C C . GLY A 1 155 ? 1.045 -7.344 1.421 1.00 85.75 155 GLY A C 1
ATOM 1270 O O . GLY A 1 155 ? 1.129 -6.213 1.894 1.00 85.75 155 GLY A O 1
ATOM 1271 N N . PHE A 1 156 ? 0.147 -7.663 0.491 1.00 87.62 156 PHE A N 1
ATOM 1272 C CA . PHE A 1 156 ? -0.816 -6.722 -0.069 1.00 87.62 156 PHE A CA 1
ATOM 1273 C C . PHE A 1 156 ? -1.736 -6.127 1.006 1.00 87.62 156 PHE A C 1
ATOM 1275 O O . PHE A 1 156 ? -1.932 -4.910 1.052 1.00 87.62 156 PHE A O 1
ATOM 1282 N N . LEU A 1 157 ? -2.272 -6.959 1.904 1.00 86.88 157 L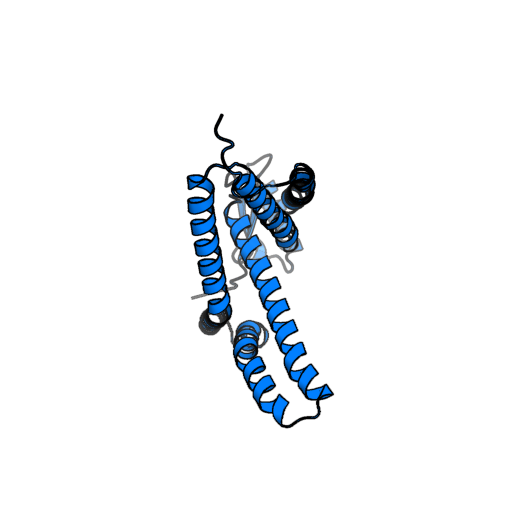EU A N 1
ATOM 1283 C CA . LEU A 1 157 ? -3.130 -6.504 2.998 1.00 86.88 157 LEU A CA 1
ATOM 1284 C C . LEU A 1 157 ? -2.376 -5.565 3.948 1.00 86.88 157 LEU A C 1
ATOM 1286 O O . LEU A 1 157 ? -2.896 -4.507 4.309 1.00 86.88 157 LEU A O 1
ATOM 1290 N N . PHE A 1 158 ? -1.150 -5.932 4.321 1.00 84.50 158 PHE A N 1
ATOM 1291 C CA . PHE A 1 158 ? -0.288 -5.134 5.187 1.00 84.50 158 PHE A CA 1
ATOM 1292 C C . PHE A 1 158 ? 0.082 -3.796 4.542 1.00 84.50 158 PHE A C 1
ATOM 1294 O O . PHE A 1 158 ? -0.038 -2.750 5.177 1.00 84.50 158 PHE A O 1
ATOM 1301 N N . TYR A 1 159 ? 0.448 -3.803 3.260 1.00 87.31 159 TYR A N 1
ATOM 1302 C CA . TYR A 1 159 ? 0.713 -2.590 2.492 1.00 87.31 159 TYR A CA 1
ATOM 1303 C C . TYR A 1 159 ? -0.518 -1.670 2.436 1.00 87.31 159 TYR A C 1
ATOM 1305 O O . TYR A 1 159 ? -0.410 -0.467 2.691 1.00 87.31 159 TYR A O 1
ATOM 1313 N N . ASN A 1 160 ? -1.708 -2.218 2.169 1.00 90.75 160 ASN A N 1
ATOM 1314 C CA . ASN A 1 160 ? -2.950 -1.443 2.156 1.00 90.75 160 ASN A CA 1
ATOM 1315 C C . ASN A 1 160 ? -3.279 -0.860 3.543 1.00 90.75 160 ASN A C 1
ATOM 1317 O O . ASN A 1 160 ? -3.745 0.277 3.646 1.00 90.75 160 ASN A O 1
ATOM 1321 N N . TYR A 1 161 ? -3.016 -1.617 4.609 1.00 87.19 161 TYR A N 1
ATOM 1322 C CA . TYR A 1 161 ? -3.156 -1.149 5.985 1.00 87.19 161 TYR A CA 1
ATOM 1323 C C . TYR A 1 161 ? -2.198 0.009 6.294 1.00 87.19 161 TYR A C 1
ATOM 1325 O O . TYR A 1 161 ? -2.649 1.055 6.758 1.00 87.19 161 TYR A O 1
ATOM 1333 N N . LEU A 1 162 ? -0.907 -0.133 5.972 1.00 85.75 162 LEU A N 1
ATOM 1334 C CA . LEU A 1 162 ? 0.103 0.912 6.167 1.00 85.75 162 LEU A CA 1
ATOM 1335 C C . LEU A 1 162 ? -0.265 2.187 5.398 1.00 85.75 162 LEU A C 1
ATOM 1337 O O . LEU A 1 162 ? -0.246 3.278 5.960 1.00 85.75 162 LEU A O 1
ATOM 1341 N N . THR A 1 163 ? -0.686 2.036 4.142 1.00 88.38 163 THR A N 1
ATOM 1342 C CA . THR A 1 163 ? -1.165 3.138 3.298 1.00 88.38 163 THR A CA 1
ATOM 1343 C C . THR A 1 163 ? -2.291 3.914 3.982 1.00 88.38 163 THR A C 1
ATOM 1345 O O . THR A 1 163 ? -2.244 5.140 4.071 1.00 88.38 163 THR A O 1
ATOM 1348 N N . MET A 1 164 ? -3.291 3.215 4.525 1.00 87.56 164 MET A N 1
ATOM 1349 C CA . MET A 1 164 ? -4.393 3.855 5.248 1.00 87.56 164 MET A CA 1
ATOM 1350 C C . MET A 1 164 ? -3.956 4.486 6.567 1.00 87.56 164 MET A C 1
ATOM 1352 O O . MET A 1 164 ? -4.425 5.576 6.882 1.00 87.56 164 MET A O 1
ATOM 1356 N N . LEU A 1 165 ? -3.044 3.857 7.310 1.00 85.62 165 LEU A N 1
ATOM 1357 C CA . LEU A 1 165 ? -2.486 4.427 8.534 1.00 85.62 165 LEU A CA 1
ATOM 1358 C C . LEU A 1 165 ? -1.786 5.761 8.245 1.00 85.62 165 LEU A C 1
ATOM 1360 O O . LEU A 1 165 ? -2.038 6.746 8.934 1.00 85.62 165 LEU A O 1
ATOM 1364 N N . THR A 1 166 ? -0.957 5.817 7.202 1.00 85.75 166 THR A N 1
ATOM 1365 C CA . THR A 1 166 ? -0.273 7.041 6.769 1.00 85.75 166 THR A CA 1
ATOM 1366 C C . THR A 1 166 ? -1.268 8.107 6.317 1.00 85.75 166 THR A C 1
ATOM 1368 O O . THR A 1 166 ? -1.181 9.245 6.765 1.00 85.75 166 THR A O 1
ATOM 1371 N N . ILE A 1 167 ? -2.261 7.754 5.493 1.00 86.44 167 ILE A N 1
ATOM 1372 C CA . ILE A 1 167 ? -3.304 8.697 5.052 1.00 86.44 167 ILE A CA 1
ATOM 1373 C C . ILE A 1 167 ? -4.086 9.253 6.248 1.00 86.44 167 ILE A C 1
ATOM 1375 O O . ILE A 1 167 ? -4.405 10.443 6.291 1.00 86.44 167 ILE A O 1
ATOM 1379 N N . TYR A 1 168 ? -4.379 8.408 7.234 1.00 82.50 168 TYR A N 1
ATOM 1380 C CA . TYR A 1 168 ? -5.137 8.798 8.412 1.00 82.50 168 TYR A CA 1
ATOM 1381 C C . TYR A 1 168 ? -4.360 9.741 9.341 1.00 82.50 168 TYR A C 1
ATOM 1383 O O . TYR A 1 168 ? -4.978 10.592 9.974 1.00 82.50 168 TYR A O 1
ATOM 1391 N N . GLN A 1 169 ? -3.025 9.676 9.386 1.00 83.50 169 GLN A N 1
ATOM 1392 C CA . GLN A 1 169 ? -2.210 10.615 10.176 1.00 83.50 169 GLN A CA 1
ATOM 1393 C C . GLN A 1 169 ? -2.395 12.079 9.741 1.00 83.50 169 GLN A C 1
ATOM 1395 O O . GLN A 1 169 ? -2.304 12.984 10.569 1.00 83.50 169 GLN A O 1
ATOM 1400 N N . PHE A 1 170 ? -2.729 12.322 8.471 1.00 82.44 170 PHE A N 1
ATOM 1401 C CA . PHE A 1 170 ? -3.036 13.666 7.966 1.00 82.44 170 PHE A CA 1
ATOM 1402 C C . PHE A 1 170 ? -4.437 14.162 8.357 1.00 82.44 170 PHE A C 1
ATOM 1404 O O . PHE A 1 170 ? -4.777 15.325 8.136 1.00 82.44 170 PHE A O 1
ATOM 1411 N N . ASN A 1 171 ? -5.285 13.304 8.927 1.00 77.56 171 ASN A N 1
ATOM 1412 C CA . ASN A 1 171 ? -6.622 13.673 9.365 1.00 77.56 171 ASN A CA 1
ATOM 1413 C C . ASN A 1 171 ? -6.589 14.214 10.801 1.00 77.56 171 ASN A C 1
ATOM 1415 O O . ASN A 1 171 ? -6.856 13.483 11.751 1.00 77.56 171 ASN A O 1
ATOM 1419 N N . TRP A 1 172 ? -6.316 15.509 10.965 1.00 67.44 172 TRP A N 1
ATOM 1420 C CA . TRP A 1 172 ? -6.383 16.153 12.278 1.00 67.44 172 TRP A CA 1
ATOM 1421 C C . TRP A 1 172 ? -7.835 16.283 12.771 1.00 67.44 172 TRP A C 1
ATOM 1423 O O . TRP A 1 172 ? -8.644 16.979 12.142 1.00 67.44 172 TRP A O 1
ATOM 1433 N N . PRO A 1 173 ? -8.204 15.629 13.890 1.00 65.69 173 PRO A N 1
ATOM 1434 C CA . PRO A 1 173 ? -9.533 15.774 14.460 1.00 65.69 173 PRO A CA 1
ATOM 1435 C C . PRO A 1 173 ? -9.727 17.197 14.995 1.00 65.69 173 PRO A C 1
ATOM 1437 O O . PRO A 1 173 ? -8.822 17.815 15.555 1.00 65.69 173 PRO A O 1
ATOM 1440 N N . ARG A 1 174 ? -10.933 17.747 14.822 1.00 65.38 174 ARG A N 1
ATOM 1441 C CA . ARG A 1 174 ? -11.265 19.082 15.333 1.00 65.38 174 ARG A CA 1
ATOM 1442 C C . ARG A 1 174 ? -11.404 19.025 16.859 1.00 65.38 174 ARG A C 1
ATOM 1444 O O . ARG A 1 174 ? -12.414 18.545 17.356 1.00 65.38 174 ARG A O 1
ATOM 1451 N N . LEU A 1 175 ? -10.441 19.593 17.583 1.00 63.16 175 LEU A N 1
ATOM 1452 C CA . LEU A 1 175 ? -10.387 19.642 19.058 1.00 63.16 175 LEU A CA 1
ATOM 1453 C C . LEU A 1 175 ? -11.358 20.660 19.711 1.00 63.16 175 LEU A C 1
ATOM 1455 O O . LEU A 1 175 ? -11.221 20.982 20.884 1.00 63.16 175 LEU A O 1
ATOM 1459 N N . ARG A 1 176 ? -12.336 21.208 18.972 1.00 71.00 176 ARG A N 1
ATOM 1460 C CA . ARG A 1 176 ? -13.291 22.217 19.485 1.00 71.00 176 ARG A CA 1
ATOM 1461 C C . ARG A 1 176 ? -14.545 21.543 20.035 1.00 71.00 176 ARG A C 1
ATOM 1463 O O . ARG A 1 176 ? -15.579 21.541 19.360 1.00 71.00 176 ARG A O 1
ATOM 1470 N N . GLN A 1 177 ? -14.400 20.926 21.198 1.00 67.12 177 GLN A N 1
ATOM 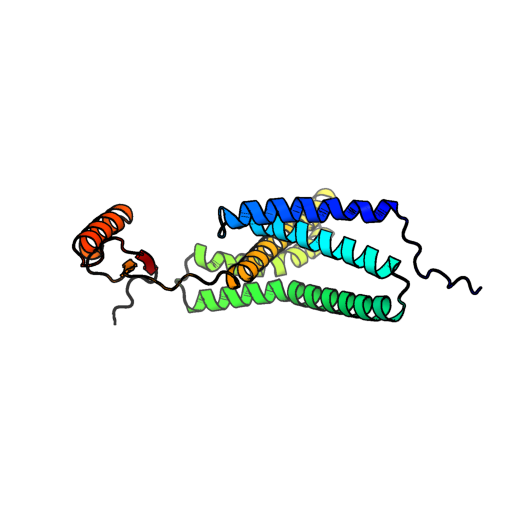1471 C CA . GLN A 1 177 ? -15.401 20.077 21.832 1.00 67.12 177 GLN A CA 1
ATOM 1472 C C . GLN A 1 177 ? -15.874 20.677 23.149 1.00 67.12 177 GLN A C 1
ATOM 1474 O O . GLN A 1 177 ? -15.049 21.169 23.910 1.00 67.12 177 GLN A O 1
ATOM 1479 N N . ASP A 1 178 ? -17.173 20.594 23.420 1.00 71.00 178 ASP A N 1
ATOM 1480 C CA . ASP A 1 178 ? -17.764 21.097 24.666 1.00 71.00 178 ASP A CA 1
ATOM 1481 C C . ASP A 1 178 ? -17.776 20.012 25.756 1.00 71.00 178 ASP A C 1
ATOM 1483 O O . ASP A 1 178 ? -17.726 20.321 26.942 1.00 71.00 178 ASP A O 1
ATOM 1487 N N . TYR A 1 179 ? -17.800 18.734 25.352 1.00 65.69 179 TYR A N 1
ATOM 1488 C CA . TYR A 1 179 ? -17.747 17.579 26.250 1.00 65.69 179 TYR A CA 1
ATOM 1489 C C . TYR A 1 179 ? -16.913 16.450 25.641 1.00 65.69 179 TYR A C 1
ATOM 1491 O O . TYR A 1 179 ? -17.106 16.090 24.478 1.00 65.69 179 TYR A O 1
ATOM 1499 N N . ILE A 1 180 ? -16.044 15.846 26.451 1.00 69.00 180 ILE A N 1
ATOM 1500 C CA . ILE A 1 180 ? -15.350 14.592 26.137 1.00 69.00 180 ILE A CA 1
ATOM 1501 C C . ILE A 1 180 ? -15.865 13.544 27.116 1.00 69.00 180 ILE A C 1
ATOM 1503 O O . ILE A 1 180 ? -15.752 13.723 28.327 1.00 69.00 180 ILE A O 1
ATOM 1507 N N . ILE A 1 181 ? -16.445 12.464 26.595 1.00 68.62 181 ILE A N 1
ATOM 1508 C CA . ILE A 1 181 ? -16.941 11.355 27.414 1.00 68.62 181 ILE A CA 1
ATOM 1509 C C . ILE A 1 181 ? -16.028 10.161 27.215 1.00 68.62 181 ILE A C 1
ATOM 1511 O O . ILE A 1 181 ? -15.949 9.626 26.109 1.00 68.62 181 ILE A O 1
ATOM 1515 N N . VAL A 1 182 ? -15.360 9.748 28.291 1.00 64.56 182 VAL A N 1
ATOM 1516 C CA . VAL A 1 182 ? -14.528 8.545 28.320 1.00 64.56 182 VAL A CA 1
ATOM 1517 C C . VAL A 1 182 ? -15.391 7.366 28.779 1.00 64.56 182 VAL A C 1
ATOM 1519 O O . VAL A 1 182 ? -15.751 7.279 29.950 1.00 64.56 182 VAL A O 1
ATOM 1522 N N . LEU A 1 183 ? -15.760 6.481 27.851 1.00 60.50 183 LEU A N 1
ATOM 1523 C CA . LEU A 1 183 ? -16.349 5.177 28.161 1.00 60.50 183 LEU A CA 1
ATOM 1524 C C . LEU A 1 183 ? -15.219 4.224 28.560 1.00 60.50 183 LEU A C 1
ATOM 1526 O O . LEU A 1 183 ? -14.310 4.010 27.768 1.00 60.50 183 LEU A O 1
ATOM 1530 N N . GLY A 1 184 ? -15.262 3.674 29.760 1.00 57.28 184 GLY A N 1
ATOM 1531 C CA . GLY A 1 184 ? -14.306 2.720 30.324 1.00 57.28 184 GLY A CA 1
ATOM 1532 C C . GLY A 1 184 ? -13.973 3.003 31.794 1.00 57.28 184 GLY A C 1
ATOM 1533 O O . GLY A 1 184 ? -13.484 2.111 32.480 1.00 57.28 184 GLY A O 1
ATOM 1534 N N . ASP A 1 185 ? -14.221 4.234 32.265 1.00 53.59 185 ASP A N 1
ATOM 1535 C CA . ASP A 1 185 ? -13.771 4.726 33.584 1.00 53.59 185 ASP A CA 1
ATOM 1536 C C . ASP A 1 185 ? -14.721 5.784 34.202 1.00 53.59 185 ASP A C 1
ATOM 1538 O O . ASP A 1 185 ? -14.385 6.503 35.142 1.00 53.59 185 ASP A O 1
ATOM 1542 N N . GLY A 1 186 ? -15.919 5.948 33.627 1.00 56.28 186 GLY A N 1
ATOM 1543 C CA . GLY A 1 186 ? -16.840 7.045 33.938 1.00 56.28 186 GLY A CA 1
ATOM 1544 C C . GLY A 1 186 ? -18.069 6.626 34.749 1.00 56.28 186 GLY A C 1
ATOM 1545 O O . GLY A 1 186 ? -18.640 5.561 34.541 1.00 56.28 186 GLY A O 1
ATOM 1546 N N . TRP A 1 187 ? -18.557 7.529 35.605 1.00 48.94 187 TRP A N 1
ATOM 1547 C CA . TRP A 1 187 ? -19.729 7.350 36.483 1.00 48.94 187 TRP A CA 1
ATOM 1548 C C . TRP A 1 187 ? -21.028 6.902 35.775 1.00 48.94 187 TRP A C 1
ATOM 1550 O O . TRP A 1 187 ? -21.893 6.299 36.406 1.00 48.94 187 TRP A O 1
ATOM 1560 N N . ALA A 1 188 ? -21.181 7.185 34.475 1.00 53.59 188 ALA A N 1
ATOM 1561 C CA . ALA A 1 188 ? -22.338 6.754 33.681 1.00 53.59 188 ALA A CA 1
ATOM 1562 C C . ALA A 1 188 ? -22.315 5.247 33.348 1.00 53.59 188 ALA A C 1
ATOM 1564 O O . ALA A 1 188 ? -23.364 4.645 33.115 1.00 53.59 188 ALA A O 1
ATOM 1565 N N . GLU A 1 189 ? -21.134 4.629 33.357 1.00 59.19 189 GLU A N 1
ATOM 1566 C CA . GLU A 1 189 ? -20.943 3.225 33.001 1.00 59.19 189 GLU A CA 1
ATOM 1567 C C . GLU A 1 189 ? -21.267 2.267 34.128 1.00 59.19 189 GLU A C 1
ATOM 1569 O O . GLU A 1 189 ? -21.802 1.190 33.873 1.00 59.19 189 GLU A O 1
ATOM 1574 N N . THR A 1 190 ? -21.099 2.707 35.374 1.00 58.09 190 THR A N 1
ATOM 1575 C CA . THR A 1 190 ? -21.511 1.961 36.566 1.00 58.09 190 THR A CA 1
ATOM 1576 C C . THR A 1 190 ? -23.004 1.608 36.553 1.00 58.09 190 THR A C 1
ATOM 1578 O O . THR A 1 190 ? -23.413 0.654 37.210 1.00 58.09 190 THR A O 1
ATOM 1581 N N . GLN A 1 191 ? -23.827 2.350 35.801 1.00 59.66 191 GLN A N 1
ATOM 1582 C CA . GLN A 1 191 ? -25.273 2.122 35.687 1.00 59.66 191 GLN A CA 1
ATOM 1583 C C . GLN A 1 191 ? -25.706 1.398 34.403 1.00 59.66 191 GLN A C 1
ATOM 1585 O O . GLN A 1 191 ? -26.886 1.071 34.256 1.00 59.66 191 GLN A O 1
ATOM 1590 N N . SER A 1 192 ? -24.798 1.130 33.463 1.00 62.09 192 SER A N 1
ATOM 1591 C CA . SER A 1 192 ? -25.151 0.574 32.155 1.00 62.09 192 SER A CA 1
ATOM 1592 C C . SER A 1 192 ? -24.613 -0.849 31.975 1.00 62.09 192 SER A C 1
ATOM 1594 O O . SER A 1 192 ? -23.519 -1.181 32.421 1.00 62.09 192 SER A O 1
ATOM 1596 N N . LYS A 1 193 ? -25.375 -1.712 31.294 1.00 67.25 193 LYS A N 1
ATOM 1597 C CA . LYS A 1 193 ? -24.947 -3.086 30.962 1.00 67.25 193 LYS A CA 1
ATOM 1598 C C . LYS A 1 193 ? -24.485 -3.235 29.513 1.00 67.25 193 LYS A C 1
ATOM 1600 O O . LYS A 1 193 ? -23.953 -4.274 29.140 1.00 67.25 193 LYS A O 1
ATOM 1605 N N . THR A 1 194 ? -24.736 -2.229 28.676 1.00 74.19 194 THR A N 1
ATOM 1606 C CA . THR A 1 194 ? -24.451 -2.263 27.236 1.00 74.19 194 THR A CA 1
ATOM 1607 C C . THR A 1 194 ? -23.944 -0.910 26.751 1.00 74.19 194 THR A C 1
ATOM 1609 O O . THR A 1 194 ? -24.339 0.133 27.273 1.00 74.19 194 THR A O 1
ATOM 1612 N N . THR A 1 195 ? -23.146 -0.906 25.679 1.00 70.06 195 THR A N 1
ATOM 1613 C CA . THR A 1 195 ? -22.642 0.321 25.034 1.00 70.06 195 THR A CA 1
ATOM 1614 C C . THR A 1 195 ? -23.772 1.267 24.618 1.00 70.06 195 THR A C 1
ATOM 1616 O O . THR A 1 195 ? -23.630 2.483 24.712 1.00 70.06 195 THR A O 1
ATOM 1619 N N . LEU A 1 196 ? -24.922 0.724 24.199 1.00 75.69 196 LEU A N 1
ATOM 1620 C CA . LEU A 1 196 ? -26.100 1.516 23.843 1.00 75.69 196 LEU A CA 1
ATOM 1621 C C . LEU A 1 196 ? -26.647 2.292 25.050 1.00 75.69 196 LEU A C 1
ATOM 1623 O O . LEU A 1 196 ? -26.877 3.496 24.949 1.00 75.69 196 LEU A O 1
ATOM 1627 N N . GLN A 1 197 ? -26.832 1.615 26.186 1.00 74.88 197 GLN A N 1
ATOM 1628 C CA . GLN A 1 197 ? -27.309 2.242 27.424 1.00 74.88 197 GLN A CA 1
ATOM 1629 C C . GLN A 1 197 ? -26.321 3.303 27.915 1.00 74.88 197 GLN A C 1
ATOM 1631 O O . GLN A 1 197 ? -26.724 4.413 28.252 1.00 74.88 197 GLN A O 1
ATOM 1636 N N . ASN A 1 198 ? -25.025 3.003 27.846 1.00 75.56 198 ASN A N 1
ATOM 1637 C CA . ASN A 1 198 ? -23.946 3.947 28.124 1.00 75.56 198 ASN A CA 1
ATOM 1638 C C . ASN A 1 198 ? -24.069 5.243 27.305 1.00 75.56 198 ASN A C 1
ATOM 1640 O O . ASN A 1 198 ? -23.988 6.348 27.849 1.00 75.56 198 ASN A O 1
ATOM 1644 N N . MET A 1 199 ? -24.316 5.123 25.996 1.00 74.62 199 MET A N 1
ATOM 1645 C CA . MET A 1 199 ? -24.522 6.276 25.114 1.00 74.62 199 MET A CA 1
ATOM 1646 C C . MET A 1 199 ? -25.802 7.053 25.455 1.00 74.62 199 MET A C 1
ATOM 1648 O O . MET A 1 199 ? -25.813 8.282 25.367 1.00 74.62 199 MET A O 1
ATOM 1652 N N . 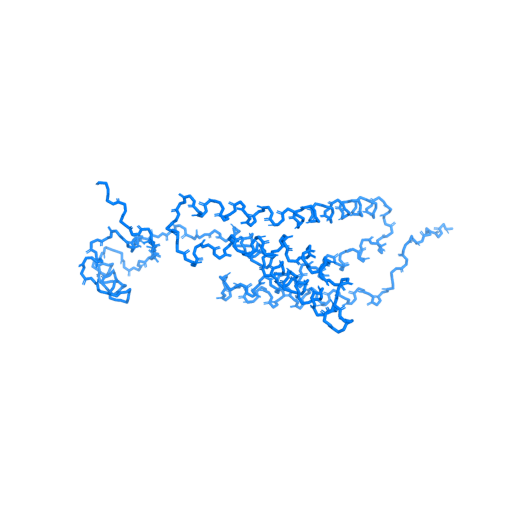GLN A 1 200 ? -26.876 6.370 25.860 1.00 80.81 200 GLN A N 1
ATOM 1653 C CA . GLN A 1 200 ? -28.138 7.007 26.247 1.00 80.81 200 GLN A CA 1
ATOM 1654 C C . GLN A 1 200 ? -28.005 7.816 27.542 1.00 80.81 200 GLN A C 1
ATOM 1656 O O . GLN A 1 200 ? -28.410 8.978 27.563 1.00 80.81 200 GLN A O 1
ATOM 1661 N N . PHE A 1 201 ? -27.393 7.252 28.585 1.00 78.12 201 PHE A N 1
ATOM 1662 C CA . PHE A 1 201 ? -27.151 7.964 29.845 1.00 78.12 201 PHE A CA 1
ATOM 1663 C C . PHE A 1 201 ? -26.227 9.160 29.647 1.00 78.12 201 PHE A C 1
ATOM 1665 O O . PHE A 1 201 ? -26.532 10.271 30.074 1.00 78.12 201 PHE A O 1
ATOM 1672 N N . SER A 1 202 ? -25.146 8.967 28.896 1.00 76.44 202 SER A N 1
ATOM 1673 C CA . SER A 1 202 ? -24.230 10.045 28.532 1.00 76.44 202 SER A CA 1
ATOM 1674 C C . SER A 1 202 ? -24.938 11.198 27.811 1.00 76.44 202 SER A C 1
ATOM 1676 O O . SER A 1 202 ? -24.702 12.367 28.111 1.00 76.44 202 SER A O 1
ATOM 1678 N N . LYS A 1 203 ? -25.864 10.884 26.894 1.00 79.75 203 LYS A N 1
ATOM 1679 C CA . LYS A 1 203 ? -26.684 11.886 26.199 1.00 79.75 203 LYS A CA 1
ATOM 1680 C C . LYS A 1 203 ? -27.595 12.656 27.161 1.00 79.75 203 LYS A C 1
ATOM 1682 O O . LYS A 1 203 ? -27.767 13.858 26.981 1.00 79.75 203 LYS A O 1
ATOM 1687 N N . GLN A 1 204 ? -28.164 11.989 28.166 1.00 80.44 204 GLN A N 1
ATOM 1688 C CA . GLN A 1 204 ? -29.001 12.633 29.185 1.00 80.44 204 GLN A CA 1
ATOM 1689 C C . GLN A 1 204 ? -28.190 13.585 30.072 1.00 80.44 204 GLN A C 1
ATOM 1691 O O . GLN A 1 204 ? -28.632 14.708 30.298 1.00 80.44 204 GLN A O 1
ATOM 1696 N N . LEU A 1 205 ? -26.988 13.186 30.503 1.00 77.25 205 LEU A N 1
ATOM 1697 C CA . LEU A 1 205 ? 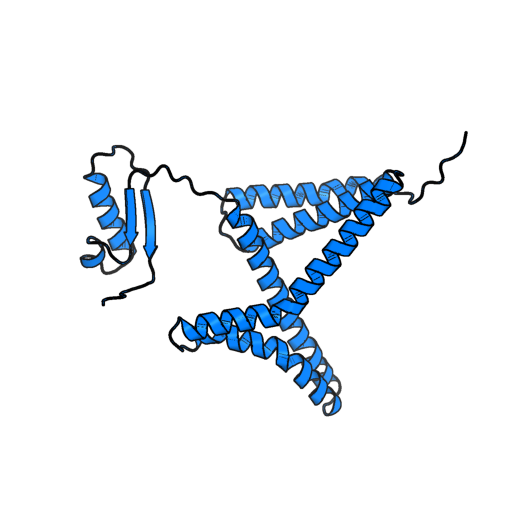-26.069 14.050 31.256 1.00 77.25 205 LEU A CA 1
ATOM 1698 C C . LEU A 1 205 ? -25.663 15.296 30.459 1.00 77.25 205 LEU A C 1
ATOM 1700 O O . LEU A 1 205 ? -25.700 16.404 30.985 1.00 77.25 205 LEU A O 1
ATOM 1704 N N . ILE A 1 206 ? -25.333 15.134 29.175 1.00 76.94 206 ILE A N 1
ATOM 1705 C CA . ILE A 1 206 ? -24.996 16.264 28.298 1.00 76.94 206 ILE A CA 1
ATOM 1706 C C . ILE A 1 206 ? -26.189 17.213 28.130 1.00 76.94 206 ILE A C 1
ATOM 1708 O O . ILE A 1 206 ? -26.007 18.426 28.146 1.00 76.94 206 ILE A O 1
ATOM 1712 N N . ALA A 1 207 ? -27.405 16.676 27.988 1.00 79.00 207 ALA A N 1
ATOM 1713 C CA . ALA A 1 207 ? -28.616 17.480 27.826 1.00 79.00 207 ALA A CA 1
ATOM 1714 C C . ALA A 1 207 ? -28.975 18.302 29.078 1.00 79.00 207 ALA A C 1
ATOM 1716 O O . ALA A 1 207 ? -29.650 19.320 28.956 1.00 79.00 207 ALA A O 1
ATOM 1717 N N . GLN A 1 208 ? -28.528 17.872 30.262 1.00 79.75 208 GLN A N 1
ATOM 1718 C CA . GLN A 1 208 ? -28.662 18.621 31.518 1.00 79.75 208 GLN A CA 1
ATOM 1719 C C . GLN A 1 208 ? -27.553 19.672 31.705 1.00 79.75 208 GLN A C 1
ATOM 1721 O O . GLN A 1 208 ? -27.631 20.498 32.613 1.00 79.75 208 GLN A O 1
ATOM 1726 N N . GLY A 1 209 ? -26.513 19.643 30.867 1.00 76.81 209 GLY A N 1
ATOM 1727 C CA . GLY A 1 209 ? -25.389 20.568 30.925 1.00 76.81 209 GLY A CA 1
ATOM 1728 C C . GLY A 1 209 ? -25.691 21.953 30.327 1.00 76.81 209 GLY A C 1
ATOM 1729 O O . GLY A 1 209 ? -26.661 22.132 29.591 1.00 76.81 209 GLY A O 1
ATOM 1730 N N . PRO A 1 210 ? -24.837 22.957 30.598 1.00 75.19 210 PRO A N 1
ATOM 1731 C CA . PRO A 1 210 ? -25.034 24.340 30.147 1.00 75.19 210 PRO A CA 1
ATOM 1732 C C . PRO A 1 210 ? -24.949 24.566 28.625 1.00 75.19 210 PRO A C 1
ATOM 1734 O O . PRO A 1 210 ? -25.321 25.641 28.149 1.00 75.19 210 PRO A O 1
ATOM 1737 N N . ALA A 1 211 ? -24.450 23.610 27.833 1.00 73.50 211 ALA A N 1
ATOM 1738 C CA . ALA A 1 211 ? -24.290 23.808 26.392 1.00 73.50 211 ALA A CA 1
ATOM 1739 C C . ALA A 1 211 ? -25.586 23.511 25.618 1.00 73.50 211 ALA A C 1
ATOM 1741 O O . ALA A 1 211 ? -26.102 22.398 25.626 1.00 73.50 211 ALA A O 1
ATOM 1742 N N . LYS A 1 212 ? -26.067 24.497 24.852 1.00 66.50 212 LYS A N 1
ATOM 1743 C CA . LYS A 1 212 ? -27.315 24.407 24.068 1.00 66.50 212 LYS A CA 1
ATOM 1744 C C . LYS A 1 212 ? -27.187 23.587 22.770 1.00 66.50 212 LYS A C 1
ATOM 1746 O O . LYS A 1 212 ? -28.194 23.148 22.228 1.00 66.50 212 LYS A O 1
ATOM 1751 N N . ASN A 1 213 ? -25.961 23.411 22.262 1.00 74.06 213 ASN A N 1
ATOM 1752 C CA . ASN A 1 213 ? -25.632 22.602 21.076 1.00 74.06 213 ASN A CA 1
ATOM 1753 C C . ASN A 1 213 ? -24.241 21.948 21.247 1.00 74.06 213 ASN A C 1
ATOM 1755 O O . ASN A 1 213 ? -23.272 22.362 20.603 1.00 74.06 213 ASN A O 1
ATOM 1759 N N . PRO A 1 214 ? -24.123 20.976 22.166 1.00 72.19 214 PRO A N 1
ATOM 1760 C CA . PRO A 1 214 ? -22.841 20.425 22.576 1.00 72.19 214 PRO A CA 1
ATOM 1761 C C . PRO A 1 214 ? -22.179 19.635 21.449 1.00 72.19 214 PRO A C 1
ATOM 1763 O O . PRO A 1 214 ? -22.768 18.726 20.859 1.00 72.19 214 PRO A O 1
ATOM 1766 N N . ARG A 1 215 ? -20.916 19.951 21.168 1.00 71.81 215 ARG A N 1
ATOM 1767 C CA . ARG A 1 215 ? -20.043 19.146 20.311 1.00 71.81 215 ARG A CA 1
ATOM 1768 C C . ARG A 1 215 ? -19.334 18.109 21.169 1.00 71.81 215 ARG A C 1
ATOM 1770 O O . ARG A 1 215 ? -18.399 18.443 21.893 1.00 71.81 215 ARG A O 1
ATOM 1777 N N . THR A 1 216 ? -19.772 16.861 21.066 1.00 66.06 216 THR A N 1
ATOM 1778 C CA . THR A 1 216 ? -19.284 15.757 21.904 1.00 66.06 216 THR A CA 1
ATOM 1779 C C . THR A 1 216 ? -18.440 14.768 21.094 1.00 66.06 216 THR A C 1
ATOM 1781 O O . THR A 1 216 ? -18.814 14.414 19.975 1.00 66.06 216 THR A O 1
ATOM 1784 N N . ILE A 1 217 ? -17.324 14.283 21.646 1.00 69.81 217 ILE A N 1
ATOM 1785 C CA . ILE A 1 217 ? -16.691 13.010 21.251 1.00 69.81 217 ILE A CA 1
ATOM 1786 C C . ILE A 1 217 ? -16.869 12.015 22.388 1.00 69.81 217 ILE A C 1
ATOM 1788 O O . ILE A 1 217 ? -16.642 12.310 23.562 1.00 69.81 217 ILE A O 1
ATOM 1792 N N . PHE A 1 218 ? -17.236 10.806 21.983 1.00 66.00 218 PHE A N 1
ATOM 1793 C CA . PHE A 1 218 ? -17.131 9.616 22.800 1.00 66.00 218 PHE A CA 1
ATOM 1794 C C . PHE A 1 218 ? -15.772 8.977 22.539 1.00 66.00 218 PHE A C 1
ATOM 1796 O O . PHE A 1 218 ? -15.477 8.573 21.413 1.00 66.00 218 PHE A O 1
ATOM 1803 N N . VAL A 1 219 ? -14.944 8.907 23.570 1.00 62.84 219 VAL A N 1
ATOM 1804 C CA . VAL A 1 219 ? -13.696 8.150 23.565 1.00 62.84 219 VAL A CA 1
ATOM 1805 C C . VAL A 1 219 ? -13.974 6.884 24.352 1.00 62.84 219 VAL A C 1
ATOM 1807 O O . VAL A 1 219 ? -14.350 6.964 25.511 1.00 62.84 219 VAL A O 1
ATOM 1810 N N . THR A 1 220 ? -13.834 5.713 23.746 1.00 57.28 220 THR A N 1
ATOM 1811 C CA . THR A 1 220 ? -13.874 4.459 24.504 1.00 57.28 220 THR A CA 1
ATOM 1812 C C . THR A 1 220 ? -12.450 4.027 24.801 1.00 57.28 220 THR A C 1
ATOM 1814 O O . THR A 1 220 ? -11.615 3.943 23.901 1.00 57.28 220 THR A O 1
ATOM 1817 N N . ASN A 1 221 ? -12.163 3.809 26.076 1.00 53.44 221 ASN A N 1
ATOM 1818 C CA . ASN A 1 221 ? -10.967 3.151 26.531 1.00 53.44 221 ASN A CA 1
ATOM 1819 C C . ASN A 1 221 ? -11.297 1.672 26.750 1.00 53.44 221 ASN A C 1
ATOM 1821 O O . ASN A 1 221 ? -12.047 1.323 27.656 1.00 53.44 221 ASN A O 1
ATOM 1825 N N . ASN A 1 222 ? -10.744 0.808 25.902 1.00 46.09 222 ASN A N 1
ATOM 1826 C CA . ASN A 1 222 ? -10.872 -0.641 26.056 1.00 46.09 222 ASN A CA 1
ATOM 1827 C C . ASN A 1 222 ? -9.831 -1.213 27.040 1.00 46.09 222 ASN A C 1
ATOM 1829 O O . ASN A 1 222 ? -9.832 -2.416 27.294 1.00 46.09 222 ASN A O 1
ATOM 1833 N N . TYR A 1 223 ? -8.953 -0.377 27.615 1.00 43.94 223 TYR A N 1
ATOM 1834 C CA . TYR A 1 223 ? -8.116 -0.759 28.752 1.00 43.94 223 TYR A CA 1
ATOM 1835 C C . TYR A 1 223 ? -8.971 -0.773 30.017 1.00 43.94 223 TYR A C 1
ATOM 1837 O O . TYR A 1 223 ? -8.921 0.128 30.852 1.00 43.94 223 TYR A O 1
ATOM 1845 N N . GLY A 1 224 ? -9.801 -1.805 30.137 1.00 40.34 224 GLY A N 1
ATOM 1846 C CA . GLY A 1 224 ? -10.501 -2.095 31.372 1.00 40.34 224 GLY A CA 1
ATOM 1847 C C . GLY A 1 224 ? -9.496 -2.311 32.504 1.00 40.34 224 GLY A C 1
ATOM 1848 O O . GLY A 1 224 ? -8.712 -3.254 32.470 1.00 40.34 224 GLY A O 1
ATOM 1849 N N . ARG A 1 225 ? -9.594 -1.466 33.534 1.00 37.72 225 ARG A N 1
ATOM 1850 C CA . ARG A 1 225 ? -9.239 -1.783 34.922 1.00 37.72 225 ARG A CA 1
ATOM 1851 C C . ARG A 1 225 ? -7.751 -2.097 35.187 1.00 37.72 225 ARG A C 1
ATOM 1853 O O . ARG A 1 225 ? -7.411 -3.192 35.621 1.00 37.72 225 ARG A O 1
ATOM 1860 N N . LEU A 1 226 ? -6.879 -1.092 35.073 1.00 30.61 226 LEU A N 1
ATOM 1861 C CA . LEU A 1 226 ? -5.687 -1.020 35.933 1.00 30.61 226 LEU A CA 1
ATOM 1862 C C . LEU A 1 226 ? -6.112 -0.413 37.277 1.00 30.61 226 LEU A C 1
ATOM 1864 O O . LEU A 1 226 ? -5.910 0.768 37.539 1.00 30.61 226 LEU A O 1
ATOM 1868 N N . GLN A 1 227 ? -6.775 -1.227 38.100 1.00 30.97 227 GLN A N 1
ATOM 1869 C CA . GLN A 1 227 ? -6.835 -0.968 39.536 1.00 30.97 227 GLN A CA 1
ATOM 1870 C C . GLN A 1 227 ? -5.470 -1.359 40.105 1.00 30.97 227 GLN A C 1
ATOM 1872 O O . GLN A 1 227 ? -5.111 -2.536 40.078 1.00 30.97 227 GLN A O 1
ATOM 1877 N N . ILE A 1 228 ? -4.711 -0.359 40.547 1.00 33.69 228 ILE A N 1
ATOM 1878 C CA . ILE A 1 228 ? -3.701 -0.530 41.596 1.00 33.69 228 ILE A CA 1
ATOM 1879 C C . ILE A 1 228 ? -4.416 -0.282 42.922 1.00 33.69 228 ILE A C 1
ATOM 1881 O O . ILE A 1 228 ? -5.240 0.664 42.949 1.00 33.69 228 ILE A O 1
#

Sequence (228 aa):
MNDAAVWVPVPAMFYWGWLVPLIFGTIFGWRYHRNKVRLGNGIWFSLFFYSFLTMLAITILGSNIHWLIIISGALFVLLILLIGLIFTLQAILLLWNAWIMWRHESHTLANMLTLYLGLGILVLPFLGNLLSSHVPQPVSYFLTVFPNLVIFYLGFLFYNYLTMLTIYQFNWPRLRQDYIIVLGDGWAETQSKTTLQNMQFSKQLIAQGPAKNPRTIFVTNNYGRLQI

Secondary structure (DSSP, 8-state):
------SS---GGGGGGGHHHHHHHHHHHHHHHH-TT-TTHHHHHHHHHHHHHHHHHHHHHHT--HHHHHHHHHHHHHHHHHHHHHHHTHHHHHHHHHHHHHHHS---TTTTHHHHHHHHHHHHHHHHHHHTTTS-HHHHHHHHHHHHHHHHHHHHHHHHHHHHHHHHHT-------SEEEEETS-TTGGG-SSHHHHHHHHHHHHHTSS-SS--EEEEE--------

pLDDT: mean 80.07, std 13.41, range [30.61, 96.88]

Organism: Streptococcus thermophilus (NCBI:txid1308)